Protein AF-G0P835-F1 (afdb_monomer)

Sequence (201 aa):
MIIYVKRYPNETEYSRIVAKMRQHHSYLSIIASIDSSGGSHPETLYDLASKTNGVCAFDYSMDLPYDLFYDENVVYPYLIYAANPQVSGKGSIQLSPLLIPKSEYYWFTMMQDTAPITGEQTLMLIWYNDNEQWQMGSNGTYHCGELFQSAGNHLADREYLSTDSYNVRLVFNYPDSEIRTVQIRVNQPDYAINYWIPYDN

pLDDT: mean 89.22, std 9.57, range [56.06, 98.44]

Secondary structure (DSSP, 8-state):
-EEEESS--S----HHHHHHHHHTT---EEEEESS-SS-S-HHHHHHHHHTTT--EEEE-TTS--HHHHHIIIIIS-EEEEEE--EE-SEEEEEEEEEE-SSSEEEEEEEE-SSSS--TT-EEEEEEE-SS-EEEEEEETTEEESSEE-TTSSEEEEEEEE-SSEEEEEEEEE-SS---EEPEEEEEESS---SSPPPPP-

InterPro domains:
  IPR055578 Domain of unknown function DUF7154 [PF23673] (83-187)

Radius of gyration: 16.02 Å; Cα contacts (8 Å, |Δi|>4): 484; chains: 1; bounding box: 44×34×41 Å

Structure (mmCIF, N/CA/C/O backbone):
data_AF-G0P835-F1
#
_entry.id   AF-G0P835-F1
#
loop_
_atom_site.group_PDB
_atom_site.id
_atom_site.type_symbol
_atom_site.label_atom_id
_atom_site.label_alt_id
_atom_site.label_comp_id
_atom_site.label_asym_id
_atom_site.label_entity_id
_atom_site.label_seq_id
_atom_site.pdbx_PDB_ins_code
_atom_site.Cartn_x
_atom_site.Cartn_y
_atom_site.Cartn_z
_atom_site.occupancy
_atom_site.B_iso_or_equiv
_atom_site.auth_seq_id
_atom_site.auth_comp_id
_atom_site.auth_asym_id
_atom_site.auth_atom_id
_atom_site.pdbx_PDB_model_num
ATOM 1 N N . MET A 1 1 ? -9.418 3.921 -7.621 1.00 84.81 1 MET A N 1
ATOM 2 C CA . MET A 1 1 ? -10.600 4.769 -7.309 1.00 84.81 1 MET A CA 1
ATOM 3 C C . MET A 1 1 ? -10.302 5.489 -6.016 1.00 84.81 1 MET A C 1
ATOM 5 O O . MET A 1 1 ? -9.868 4.814 -5.096 1.00 84.81 1 MET A O 1
ATOM 9 N N . ILE A 1 2 ? -10.550 6.799 -5.940 1.00 88.44 2 ILE A N 1
ATOM 10 C CA . ILE A 1 2 ? -10.267 7.593 -4.738 1.00 88.44 2 ILE A CA 1
ATOM 11 C C . ILE A 1 2 ? -11.575 7.947 -4.027 1.00 88.44 2 ILE A C 1
ATOM 13 O O . ILE A 1 2 ? -12.516 8.422 -4.666 1.00 88.44 2 ILE A O 1
ATOM 17 N N . ILE A 1 3 ? -11.630 7.737 -2.712 1.00 91.81 3 ILE A N 1
ATOM 18 C CA . ILE A 1 3 ? -12.713 8.216 -1.847 1.00 91.81 3 ILE A CA 1
ATOM 19 C C . ILE A 1 3 ? -12.127 9.098 -0.749 1.00 91.81 3 ILE A C 1
ATOM 21 O O . ILE A 1 3 ? -11.192 8.700 -0.060 1.00 91.81 3 ILE A O 1
ATOM 25 N N . TYR A 1 4 ? -12.732 10.268 -0.549 1.00 90.25 4 TYR A N 1
ATOM 26 C CA . TYR A 1 4 ? -12.466 11.109 0.610 1.00 90.25 4 TYR A CA 1
ATOM 27 C C . TYR A 1 4 ? -13.497 10.869 1.717 1.00 90.25 4 TYR A C 1
ATOM 29 O O . TYR A 1 4 ? -14.705 10.845 1.464 1.00 90.25 4 TYR A O 1
ATOM 37 N N . VAL A 1 5 ? -13.021 10.713 2.951 1.00 92.94 5 VAL A N 1
ATOM 38 C CA . VAL A 1 5 ? -13.829 10.337 4.107 1.00 92.94 5 VAL A CA 1
ATOM 39 C C . VAL A 1 5 ? -13.584 11.296 5.269 1.00 92.94 5 VAL A C 1
ATOM 41 O O . VAL A 1 5 ? -12.532 11.304 5.899 1.00 92.94 5 VAL A O 1
ATOM 44 N N . LYS A 1 6 ? -14.615 12.076 5.608 1.00 92.00 6 LYS A N 1
ATOM 45 C CA . LYS A 1 6 ? -14.639 12.947 6.797 1.00 92.00 6 LYS A CA 1
ATOM 46 C C . LYS A 1 6 ? -15.363 12.314 7.991 1.00 92.00 6 LYS A C 1
ATOM 48 O O . LYS A 1 6 ? -15.362 12.879 9.080 1.00 92.00 6 LYS A O 1
ATOM 53 N N . ARG A 1 7 ? -16.046 11.184 7.800 1.00 94.31 7 ARG A N 1
ATOM 54 C CA . ARG A 1 7 ? -16.779 10.457 8.846 1.00 94.31 7 ARG A CA 1
ATOM 55 C C . ARG A 1 7 ? -16.464 8.975 8.732 1.00 94.31 7 ARG A C 1
ATOM 57 O O . ARG A 1 7 ? -16.667 8.404 7.665 1.00 94.31 7 ARG A O 1
ATOM 64 N N . TYR A 1 8 ? -16.027 8.356 9.818 1.00 95.38 8 TYR A N 1
ATOM 65 C CA . TYR A 1 8 ? -15.732 6.930 9.830 1.00 95.38 8 TYR A CA 1
ATOM 66 C C . TYR A 1 8 ? -17.007 6.080 9.741 1.00 95.38 8 TYR A C 1
ATOM 68 O O . TYR A 1 8 ? -18.098 6.540 10.107 1.00 95.38 8 TYR A O 1
ATOM 76 N N . PRO A 1 9 ? -16.886 4.825 9.285 1.00 96.06 9 PRO A N 1
ATOM 77 C CA . PRO A 1 9 ? -17.943 3.838 9.418 1.00 96.06 9 PRO A CA 1
ATOM 78 C C . PRO A 1 9 ? -18.370 3.640 10.881 1.00 96.06 9 PRO A C 1
ATOM 80 O O . PRO A 1 9 ? -17.579 3.775 11.818 1.00 96.06 9 PRO A O 1
ATOM 83 N N . ASN A 1 10 ? -19.648 3.305 11.061 1.00 96.00 10 ASN A N 1
ATOM 84 C CA . ASN A 1 10 ? -20.183 2.727 12.301 1.00 96.00 10 ASN A CA 1
ATOM 85 C C . ASN A 1 10 ? -20.292 1.193 12.213 1.00 96.00 10 ASN A C 1
ATOM 87 O O . ASN A 1 10 ? -20.561 0.538 13.212 1.00 96.00 10 ASN A O 1
ATOM 91 N N . GLU A 1 11 ? -20.146 0.638 11.012 1.00 94.19 11 GLU A N 1
ATOM 92 C CA . GLU A 1 11 ? -20.250 -0.789 10.727 1.00 94.19 11 GLU A CA 1
ATOM 93 C C . GLU A 1 11 ? -18.854 -1.335 10.454 1.00 94.19 11 GLU A C 1
ATOM 95 O O . GLU A 1 11 ? -18.063 -0.674 9.783 1.00 94.19 11 GLU A O 1
ATOM 100 N N . THR A 1 12 ? -18.584 -2.546 10.934 1.00 95.31 12 THR A N 1
ATOM 101 C CA . THR A 1 12 ? -17.326 -3.268 10.700 1.00 95.31 12 THR A CA 1
ATOM 102 C C . THR A 1 12 ? -17.450 -4.350 9.626 1.00 95.31 12 THR A C 1
ATOM 104 O O . THR A 1 12 ? -16.456 -4.929 9.203 1.00 95.31 12 THR A O 1
ATOM 107 N N . GLU A 1 13 ? -18.663 -4.628 9.143 1.00 96.44 13 GLU A N 1
ATOM 108 C CA . GLU A 1 13 ? -18.909 -5.617 8.093 1.00 96.44 13 GLU A CA 1
ATOM 109 C C . GLU A 1 13 ? -18.703 -5.014 6.697 1.00 96.44 13 GLU A C 1
ATOM 111 O O . GLU A 1 13 ? -19.587 -4.376 6.126 1.00 96.44 13 GLU A O 1
ATOM 116 N N . TYR A 1 14 ? -17.535 -5.263 6.106 1.00 95.44 14 TYR A N 1
ATOM 117 C CA . TYR A 1 14 ? -17.157 -4.753 4.780 1.00 95.44 14 TYR A CA 1
ATOM 118 C C . TYR A 1 14 ? -17.004 -5.851 3.709 1.00 95.44 14 TYR A C 1
ATOM 120 O O . TYR A 1 14 ? -16.675 -5.570 2.552 1.00 95.44 14 TYR A O 1
ATOM 128 N N . SER A 1 15 ? -17.286 -7.112 4.054 1.00 96.12 15 SER A N 1
ATOM 129 C CA . SER A 1 15 ? -17.063 -8.294 3.203 1.00 96.12 15 SER A CA 1
ATOM 130 C C . SER A 1 15 ? -17.747 -8.206 1.831 1.00 96.12 15 SER A C 1
ATOM 132 O O . SER A 1 15 ? -17.143 -8.507 0.799 1.00 96.12 15 SER A O 1
ATOM 134 N N . ARG A 1 16 ? -18.994 -7.719 1.783 1.00 96.88 16 ARG A N 1
ATOM 135 C CA . ARG A 1 16 ? -19.744 -7.532 0.529 1.00 96.88 16 ARG A CA 1
ATOM 136 C C . ARG A 1 16 ? -19.130 -6.457 -0.368 1.00 96.88 16 ARG A C 1
ATOM 138 O O . ARG A 1 16 ? -19.208 -6.577 -1.592 1.00 96.88 16 ARG A O 1
ATOM 145 N N . ILE A 1 17 ? -18.549 -5.412 0.224 1.00 95.62 17 ILE A N 1
ATOM 146 C CA . ILE A 1 17 ? -17.869 -4.347 -0.520 1.00 95.62 17 ILE A CA 1
ATOM 147 C C . ILE A 1 17 ? -16.593 -4.923 -1.129 1.00 95.62 17 ILE A C 1
ATOM 149 O O . ILE A 1 17 ? -16.426 -4.837 -2.343 1.00 95.62 17 ILE A O 1
ATOM 153 N N . VAL A 1 18 ? -15.770 -5.611 -0.328 1.00 96.75 18 VAL A N 1
ATOM 154 C CA . VAL A 1 18 ? -14.568 -6.310 -0.811 1.00 96.75 18 VAL A CA 1
ATOM 155 C C . VAL A 1 18 ? -14.915 -7.247 -1.964 1.00 96.75 18 VAL A C 1
ATOM 157 O O . VAL A 1 18 ? -14.308 -7.147 -3.024 1.00 96.75 18 VAL A O 1
ATOM 160 N N . ALA A 1 19 ? -15.927 -8.106 -1.810 1.00 96.44 19 ALA A N 1
ATOM 161 C CA . ALA A 1 19 ? -16.323 -9.051 -2.852 1.00 96.44 19 ALA A CA 1
ATOM 162 C C . ALA A 1 19 ? -16.679 -8.355 -4.178 1.00 96.44 19 ALA A C 1
ATOM 164 O O . ALA A 1 19 ? -16.215 -8.779 -5.234 1.00 96.44 19 ALA A O 1
ATOM 165 N N . LYS A 1 20 ? -17.450 -7.259 -4.130 1.00 96.69 20 LYS A N 1
ATOM 166 C CA . LYS A 1 20 ? -17.803 -6.481 -5.328 1.00 96.69 20 LYS A CA 1
ATOM 167 C C . LYS A 1 20 ? -16.594 -5.792 -5.954 1.00 96.69 20 LYS A C 1
ATOM 169 O O . LYS A 1 20 ? -16.426 -5.857 -7.167 1.00 96.69 20 LYS A O 1
ATOM 174 N N . MET A 1 21 ? -15.753 -5.150 -5.147 1.00 95.50 21 MET A N 1
ATOM 175 C CA . MET A 1 21 ? -14.551 -4.471 -5.638 1.00 95.50 21 MET A CA 1
ATOM 176 C C . MET A 1 21 ? -13.590 -5.465 -6.291 1.00 95.50 21 MET A C 1
ATOM 178 O O . MET A 1 21 ? -13.092 -5.210 -7.386 1.00 95.50 21 MET A O 1
ATOM 182 N N . ARG A 1 22 ? -13.413 -6.642 -5.672 1.00 95.44 22 ARG A N 1
ATOM 183 C CA . ARG A 1 22 ? -12.601 -7.731 -6.221 1.00 95.44 22 ARG A CA 1
ATOM 184 C C . ARG A 1 22 ? -13.176 -8.287 -7.524 1.00 95.44 22 ARG A C 1
ATOM 186 O O . ARG A 1 22 ? -12.444 -8.443 -8.493 1.00 95.44 22 ARG A O 1
ATOM 193 N N . GLN A 1 23 ? -14.490 -8.515 -7.580 1.00 95.94 23 GLN A N 1
ATOM 194 C CA . GLN A 1 23 ? -15.186 -8.973 -8.790 1.00 95.94 23 GLN A CA 1
ATOM 195 C C . GLN A 1 23 ? -15.005 -8.015 -9.977 1.00 95.94 23 GLN A C 1
ATOM 197 O O . GLN A 1 23 ? -14.967 -8.455 -11.124 1.00 95.94 23 GLN A O 1
ATOM 202 N N . HIS A 1 24 ? -14.909 -6.713 -9.705 1.00 94.62 24 HIS A N 1
ATOM 203 C CA . HIS A 1 24 ? -14.749 -5.674 -10.718 1.00 94.62 24 HIS A CA 1
ATOM 204 C C . HIS A 1 24 ? -13.312 -5.177 -10.869 1.00 94.62 24 HIS A C 1
ATOM 206 O O . HIS A 1 24 ? -13.117 -4.134 -11.491 1.00 94.62 24 HIS A O 1
ATOM 212 N N . HIS A 1 25 ? -12.321 -5.889 -10.316 1.00 93.00 25 HIS A N 1
ATOM 213 C CA . HIS A 1 25 ? -10.911 -5.523 -10.454 1.00 93.00 25 HIS A CA 1
ATOM 214 C C . HIS A 1 25 ? -10.675 -4.037 -10.131 1.00 93.00 25 HIS A C 1
ATOM 216 O O . HIS A 1 25 ? -10.097 -3.276 -10.905 1.00 93.00 25 HIS A O 1
ATOM 222 N N . SER A 1 26 ? -11.221 -3.595 -8.998 1.00 91.94 26 SER A N 1
ATOM 223 C CA . SER A 1 26 ? -11.181 -2.199 -8.571 1.00 91.94 26 SER A CA 1
ATOM 224 C C . SER A 1 26 ? -10.370 -2.052 -7.290 1.00 91.94 26 SER A C 1
ATOM 226 O O . SER A 1 26 ? -10.731 -2.616 -6.257 1.00 91.94 26 SER A O 1
ATOM 228 N N . TYR A 1 27 ? -9.305 -1.253 -7.363 1.00 91.69 27 TYR A N 1
ATOM 229 C CA . TYR A 1 27 ? -8.511 -0.832 -6.210 1.00 91.69 27 TYR A CA 1
ATOM 230 C C . TYR A 1 27 ? -9.164 0.379 -5.534 1.00 91.69 27 TYR A C 1
ATOM 232 O O . TYR A 1 27 ? -9.544 1.350 -6.212 1.00 91.69 27 TYR A O 1
ATOM 240 N N . LEU A 1 28 ? -9.316 0.321 -4.210 1.00 93.00 28 LEU A N 1
ATOM 241 C CA . LEU A 1 28 ? -9.940 1.379 -3.421 1.00 93.00 28 LEU A CA 1
ATOM 242 C C . LEU A 1 28 ? -8.900 2.136 -2.595 1.00 93.00 28 LEU A C 1
ATOM 244 O O . LEU A 1 28 ? -8.478 1.666 -1.543 1.00 93.00 28 LEU A O 1
ATOM 248 N N . SER A 1 29 ? -8.542 3.324 -3.068 1.00 92.75 29 SER A N 1
ATOM 249 C CA . SER A 1 29 ? -7.691 4.268 -2.355 1.00 92.75 29 SER A CA 1
ATOM 250 C C . SER A 1 29 ? -8.576 5.219 -1.538 1.00 92.75 29 SER A C 1
ATOM 252 O O . SER A 1 29 ? -9.530 5.808 -2.053 1.00 92.75 29 SER A O 1
ATOM 254 N N . ILE A 1 30 ? -8.306 5.332 -0.242 1.00 93.88 30 ILE A N 1
ATOM 255 C CA . ILE A 1 30 ? -9.108 6.078 0.728 1.00 93.88 30 ILE A CA 1
ATOM 256 C C . ILE A 1 30 ? -8.233 7.141 1.373 1.00 93.88 30 ILE A C 1
ATOM 258 O O . ILE A 1 30 ? -7.145 6.855 1.860 1.00 93.88 30 ILE A O 1
ATOM 262 N N . ILE A 1 31 ? -8.749 8.361 1.412 1.00 91.25 31 ILE A N 1
ATOM 263 C CA . ILE A 1 31 ? -8.187 9.461 2.184 1.00 91.25 31 ILE A CA 1
ATOM 264 C C . ILE A 1 31 ? -9.163 9.746 3.316 1.00 91.25 31 ILE A C 1
ATOM 266 O O . ILE A 1 31 ? -10.309 10.119 3.062 1.00 91.25 31 ILE A O 1
ATOM 270 N N . ALA A 1 32 ? -8.729 9.576 4.555 1.00 91.94 32 ALA A N 1
ATOM 271 C CA . ALA A 1 32 ? -9.557 9.756 5.730 1.00 91.94 32 ALA A CA 1
ATOM 272 C C . ALA A 1 32 ? -8.982 10.834 6.654 1.00 91.94 32 ALA A C 1
ATOM 274 O O . ALA A 1 32 ? -7.788 10.883 6.930 1.00 91.94 32 ALA A O 1
ATOM 275 N N . SER A 1 33 ? -9.851 11.716 7.137 1.00 90.19 33 SER A N 1
ATOM 276 C CA . SER A 1 33 ? -9.461 12.771 8.072 1.00 90.19 33 SER A CA 1
ATOM 277 C C . SER A 1 33 ? -9.409 12.234 9.506 1.00 90.19 33 SER A C 1
ATOM 279 O O . SER A 1 33 ? -10.388 11.641 9.968 1.00 90.19 33 SER A O 1
ATOM 281 N N . ILE A 1 34 ? -8.310 12.487 10.230 1.00 88.75 34 ILE A N 1
ATOM 282 C CA . ILE A 1 34 ? -8.193 12.115 11.653 1.00 88.75 34 ILE A CA 1
ATOM 283 C C . ILE A 1 34 ? -9.055 12.989 12.565 1.00 88.75 34 ILE A C 1
ATOM 285 O O . ILE A 1 34 ? -9.557 12.523 13.586 1.00 88.75 34 ILE A O 1
ATOM 289 N N . ASP A 1 35 ? -9.325 14.231 12.161 1.00 89.25 35 ASP A N 1
ATOM 290 C CA . ASP A 1 35 ? -10.316 15.121 12.770 1.00 89.25 35 ASP A CA 1
ATOM 291 C C . ASP A 1 35 ? -11.747 14.776 12.306 1.00 89.25 35 ASP A C 1
ATOM 293 O O . ASP A 1 35 ? -12.483 15.605 11.764 1.00 89.25 35 ASP A O 1
ATOM 297 N N . SER A 1 36 ? -12.133 13.513 12.481 1.00 87.12 36 SER A N 1
ATOM 298 C CA . SER A 1 36 ? -13.389 12.957 11.981 1.00 87.12 36 SER A CA 1
ATOM 299 C C . SER A 1 36 ? -14.634 13.661 12.543 1.00 87.12 36 SER A C 1
ATOM 301 O O . SER A 1 36 ? -14.734 13.993 13.722 1.00 87.12 36 SER A O 1
ATOM 303 N N . SER A 1 37 ? -15.647 13.823 11.690 1.00 92.94 37 SER A N 1
ATOM 304 C CA . SER A 1 37 ? -16.986 14.328 12.042 1.00 92.94 37 SER A CA 1
ATOM 305 C C . SER A 1 37 ? -17.885 13.280 12.726 1.00 92.94 37 SER A C 1
ATOM 307 O O . SER A 1 37 ? -19.064 13.534 12.993 1.00 92.94 37 SER A O 1
ATOM 309 N N . GLY A 1 38 ? -17.355 12.082 12.989 1.00 93.75 38 GLY A N 1
ATOM 310 C CA . GLY A 1 38 ? -17.988 11.020 13.770 1.00 93.75 38 GLY A CA 1
ATOM 311 C C . GLY A 1 38 ? -17.743 9.627 13.192 1.00 93.75 38 GLY A C 1
ATOM 312 O O . GLY A 1 38 ? -16.967 9.454 12.258 1.00 93.75 38 GLY A O 1
ATOM 313 N N . GLY A 1 39 ? -18.441 8.630 13.729 1.00 94.81 39 GLY A N 1
ATOM 314 C CA . GLY A 1 39 ? -18.102 7.231 13.466 1.00 94.81 39 GLY A CA 1
ATOM 315 C C . GLY A 1 39 ? -17.003 6.730 14.395 1.00 94.81 39 GLY A C 1
ATOM 316 O O . GLY A 1 39 ? -16.321 7.530 15.033 1.00 94.81 39 GLY A O 1
ATOM 317 N N . SER A 1 40 ? -16.866 5.412 14.497 1.00 94.00 40 SER A N 1
ATOM 318 C CA . SER A 1 40 ? -15.999 4.775 15.496 1.00 94.00 40 SER A CA 1
ATOM 319 C C . SER A 1 40 ? -15.039 3.739 14.930 1.00 94.00 40 SER A C 1
ATOM 321 O O . SER A 1 40 ? -14.228 3.238 15.698 1.00 94.00 40 SER A O 1
ATOM 323 N N . HIS A 1 41 ? -15.115 3.438 13.627 1.00 94.69 41 HIS A N 1
ATOM 324 C CA . HIS A 1 41 ? -14.368 2.334 13.021 1.00 94.69 41 HIS A CA 1
ATOM 325 C C . HIS A 1 41 ? -13.436 2.778 11.878 1.00 94.69 41 HIS A C 1
ATOM 327 O O . HIS A 1 41 ? -13.679 2.428 10.719 1.00 94.69 41 HIS A O 1
ATOM 333 N N . PRO A 1 42 ? -12.389 3.586 12.142 1.00 93.19 42 PRO A N 1
ATOM 334 C CA . PRO A 1 42 ? -11.384 3.923 11.130 1.00 93.19 42 PRO A CA 1
ATOM 335 C C . PRO A 1 42 ? -10.657 2.685 10.580 1.00 93.19 42 PRO A C 1
ATOM 337 O O . PRO A 1 42 ? -10.366 2.634 9.387 1.00 93.19 42 PRO A O 1
ATOM 340 N N . GLU A 1 43 ? -10.446 1.656 11.402 1.00 93.62 43 GLU A N 1
ATOM 341 C CA . GLU A 1 43 ? -9.823 0.386 11.013 1.00 93.62 43 GLU A CA 1
ATOM 342 C C . GLU A 1 43 ? -10.576 -0.304 9.871 1.00 93.62 43 GLU A C 1
ATOM 344 O O . GLU A 1 43 ? -9.963 -0.899 8.991 1.00 93.62 43 GLU A O 1
ATOM 349 N N . THR A 1 44 ? -11.901 -0.132 9.805 1.00 95.44 44 THR A N 1
ATOM 350 C CA . THR A 1 44 ? -12.717 -0.684 8.716 1.00 95.44 44 THR A CA 1
ATOM 351 C C . THR A 1 44 ? -12.340 -0.092 7.358 1.00 95.44 44 THR A C 1
ATOM 353 O O . THR A 1 44 ? -12.369 -0.798 6.351 1.00 95.44 44 THR A O 1
ATOM 356 N N . LEU A 1 45 ? -11.973 1.192 7.304 1.00 95.50 45 LEU A N 1
ATOM 357 C CA . LEU A 1 45 ? -11.505 1.818 6.063 1.00 95.50 45 LEU A CA 1
ATOM 358 C C . LEU A 1 45 ? -10.152 1.238 5.648 1.00 95.50 45 LEU A C 1
ATOM 360 O O . LEU A 1 45 ? -9.959 0.888 4.483 1.00 95.50 45 LEU A O 1
ATOM 364 N N . TYR A 1 46 ? -9.246 1.101 6.615 1.00 95.12 46 TYR A N 1
ATOM 365 C CA . TYR A 1 46 ? -7.906 0.591 6.374 1.00 95.12 46 TYR A CA 1
ATOM 366 C C . TYR A 1 46 ? -7.930 -0.863 5.890 1.00 95.12 46 TYR A C 1
ATOM 368 O O . TYR A 1 46 ? -7.351 -1.183 4.851 1.00 95.12 46 TYR A O 1
ATOM 376 N N . ASP A 1 47 ? -8.687 -1.725 6.565 1.00 95.00 47 ASP A N 1
ATOM 377 C CA . ASP A 1 47 ? -8.877 -3.122 6.181 1.00 95.00 47 ASP A CA 1
ATOM 378 C C . ASP A 1 47 ? -9.514 -3.269 4.799 1.00 95.00 47 ASP A C 1
ATOM 380 O O . ASP A 1 47 ? -9.083 -4.090 3.983 1.00 95.00 47 ASP A O 1
ATOM 384 N N . LEU A 1 48 ? -10.543 -2.468 4.519 1.00 95.38 48 LEU A N 1
ATOM 385 C CA . LEU A 1 48 ? -11.227 -2.480 3.235 1.00 95.38 48 LEU A CA 1
ATOM 386 C C . LEU A 1 48 ? -10.264 -2.120 2.088 1.00 95.38 48 LEU A C 1
ATOM 388 O O . LEU A 1 48 ? -10.278 -2.783 1.044 1.00 95.38 48 LEU A O 1
ATOM 392 N N . ALA A 1 49 ? -9.408 -1.113 2.277 1.00 95.56 49 ALA A N 1
ATOM 393 C CA 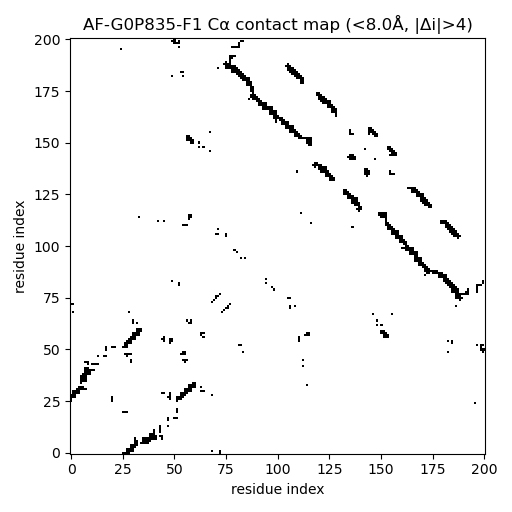. ALA A 1 49 ? -8.381 -0.748 1.303 1.00 95.56 49 ALA A CA 1
ATOM 394 C C . ALA A 1 49 ? -7.344 -1.873 1.127 1.00 95.56 49 ALA A C 1
ATOM 396 O O . ALA A 1 49 ? -7.109 -2.316 -0.002 1.00 95.56 49 ALA A O 1
ATOM 397 N N . SER A 1 50 ? -6.820 -2.428 2.229 1.00 95.56 50 SER A N 1
ATOM 398 C CA . SER A 1 50 ? -5.881 -3.562 2.217 1.00 95.56 50 SER A CA 1
ATOM 399 C C . SER A 1 50 ? -6.444 -4.752 1.437 1.00 95.56 50 SER A C 1
ATOM 401 O O . SER A 1 50 ? -5.812 -5.271 0.517 1.00 95.56 50 SER A O 1
ATOM 403 N N . LYS A 1 51 ? -7.691 -5.145 1.729 1.00 96.00 51 LYS A N 1
ATOM 404 C CA . LYS A 1 51 ? -8.369 -6.279 1.084 1.00 96.00 51 LYS A CA 1
ATOM 405 C C . LYS A 1 51 ? -8.701 -6.028 -0.385 1.00 96.00 51 LYS A C 1
ATOM 407 O O . LYS A 1 51 ? -9.077 -6.975 -1.073 1.00 96.00 51 LYS A O 1
ATOM 412 N N . THR A 1 52 ? -8.581 -4.807 -0.887 1.00 95.56 52 THR A N 1
ATOM 413 C CA . THR A 1 52 ? -8.839 -4.480 -2.293 1.00 95.56 52 THR A CA 1
ATOM 414 C C . THR A 1 52 ? -7.584 -4.042 -3.034 1.00 95.56 52 THR A C 1
ATOM 416 O O . THR A 1 52 ? -7.721 -3.543 -4.140 1.00 95.56 52 THR A O 1
ATOM 419 N N . ASN A 1 53 ? -6.383 -4.256 -2.477 1.00 95.31 53 ASN A N 1
ATOM 420 C CA . ASN A 1 53 ? -5.098 -3.786 -3.019 1.00 95.31 53 ASN A CA 1
ATOM 421 C C . ASN A 1 53 ? -5.028 -2.263 -3.236 1.00 95.31 53 ASN A C 1
ATOM 423 O O . ASN A 1 53 ? -4.144 -1.780 -3.935 1.00 95.31 53 ASN A O 1
ATOM 427 N N . GLY A 1 54 ? -5.925 -1.497 -2.618 1.00 94.31 54 GLY A N 1
ATOM 428 C CA . GLY A 1 54 ? -5.804 -0.046 -2.540 1.00 94.31 54 GLY A CA 1
ATOM 429 C C . GLY A 1 54 ? -5.013 0.375 -1.307 1.00 94.31 54 GLY A C 1
ATOM 430 O O . GLY A 1 54 ? -4.338 -0.450 -0.688 1.00 94.31 54 GLY A O 1
ATOM 431 N N . VAL A 1 55 ? -5.107 1.645 -0.941 1.00 93.25 55 VAL A N 1
ATOM 432 C CA . VAL A 1 55 ? -4.392 2.223 0.203 1.00 93.25 55 VAL A CA 1
ATOM 433 C C . VAL A 1 55 ? -5.316 3.097 1.044 1.00 93.25 55 VAL A C 1
ATOM 435 O O . VAL A 1 55 ? -6.313 3.598 0.534 1.00 93.25 55 VAL A O 1
ATOM 438 N N . CYS A 1 56 ? -5.032 3.278 2.330 1.00 93.62 56 CYS A N 1
ATOM 439 C CA . CYS A 1 56 ? -5.828 4.121 3.217 1.00 93.62 56 CYS A CA 1
ATOM 440 C C . CYS A 1 56 ? -4.938 5.071 4.011 1.00 93.62 56 CYS A C 1
ATOM 442 O O . CYS A 1 56 ? -4.304 4.676 4.993 1.00 93.62 56 CYS A O 1
ATOM 444 N N . ALA A 1 57 ? -4.932 6.336 3.599 1.00 91.31 57 ALA A N 1
ATOM 445 C CA . ALA A 1 57 ? -4.202 7.371 4.303 1.00 91.31 57 ALA A CA 1
ATOM 446 C C . ALA A 1 57 ? -5.093 8.063 5.328 1.00 91.31 57 ALA A C 1
ATOM 448 O O . ALA A 1 57 ? -6.250 8.384 5.055 1.00 91.31 57 ALA A O 1
ATOM 449 N N . PHE A 1 58 ? -4.510 8.344 6.480 1.00 89.44 58 PHE A N 1
ATOM 450 C CA . PHE A 1 58 ? -5.061 9.161 7.540 1.00 89.44 58 PHE A CA 1
ATOM 451 C C . PHE A 1 58 ? -4.188 10.403 7.695 1.00 89.44 58 PHE A C 1
ATOM 453 O O . PHE A 1 58 ? -2.970 10.267 7.802 1.00 89.44 58 PHE A O 1
ATOM 460 N N . ASP A 1 59 ? -4.798 11.587 7.708 1.00 88.06 59 ASP A N 1
ATOM 461 C CA . ASP A 1 59 ? -4.135 12.848 8.081 1.00 88.06 59 ASP A CA 1
ATOM 462 C C . ASP A 1 59 ? -5.163 13.889 8.564 1.00 88.06 59 ASP A C 1
ATOM 464 O O . ASP A 1 59 ? -6.374 13.655 8.499 1.00 88.06 59 ASP A O 1
ATOM 468 N N . TYR A 1 60 ? -4.727 15.038 9.077 1.00 86.06 60 TYR A N 1
ATOM 469 C CA . TYR A 1 60 ? -5.616 16.158 9.374 1.00 86.06 60 TYR A CA 1
ATOM 470 C C . TYR A 1 60 ? -6.253 16.693 8.092 1.00 86.06 60 TYR A C 1
ATOM 472 O O . TYR A 1 60 ? -5.648 16.712 7.029 1.00 86.06 60 TYR A O 1
ATOM 480 N N . SER A 1 61 ? -7.480 17.208 8.186 1.00 83.56 61 SER A N 1
ATOM 481 C CA . SER A 1 61 ? -8.214 17.714 7.010 1.00 83.56 61 SER A CA 1
ATOM 482 C C . SER A 1 61 ? -7.508 18.824 6.240 1.00 83.56 61 SER A C 1
ATOM 484 O O . SER A 1 61 ? -7.753 18.991 5.047 1.00 83.56 61 SER A O 1
ATOM 486 N N . MET A 1 62 ? -6.695 19.618 6.932 1.00 81.12 62 MET A N 1
ATOM 487 C CA . MET A 1 62 ? -5.906 20.692 6.327 1.00 81.12 62 MET A CA 1
ATOM 488 C C . MET A 1 62 ? -4.630 20.182 5.645 1.00 81.12 62 MET A C 1
ATOM 490 O O . MET A 1 62 ? -4.124 20.865 4.763 1.00 81.12 62 MET A O 1
ATOM 494 N N . ASP A 1 63 ? -4.189 18.976 6.005 1.00 79.19 63 ASP A N 1
ATOM 495 C CA . ASP A 1 63 ? -2.923 18.352 5.607 1.00 79.19 63 ASP A CA 1
ATOM 496 C C . ASP A 1 63 ? -3.163 17.093 4.752 1.00 79.19 63 ASP A C 1
ATOM 498 O O . ASP A 1 63 ? -2.290 16.253 4.551 1.00 79.19 63 ASP A O 1
ATOM 502 N N . LEU A 1 64 ? -4.382 16.921 4.231 1.00 76.62 64 LEU A N 1
ATOM 503 C CA . LEU A 1 64 ? -4.721 15.730 3.464 1.00 76.62 64 LEU A CA 1
ATOM 504 C C . LEU A 1 64 ? -3.767 15.561 2.278 1.00 76.62 64 LEU A C 1
ATOM 506 O O . LEU A 1 64 ? -3.518 16.527 1.550 1.00 76.62 64 LEU A O 1
ATOM 510 N N . PRO A 1 65 ? -3.273 14.338 2.037 1.00 71.38 65 PRO A N 1
ATOM 511 C CA . PRO A 1 65 ? -2.200 14.090 1.085 1.00 71.38 65 PRO A CA 1
ATOM 512 C C . PRO A 1 65 ? -2.710 14.034 -0.356 1.00 71.38 65 PRO A C 1
ATOM 514 O O . PRO A 1 65 ? -2.620 13.010 -1.028 1.00 71.38 65 PRO A O 1
ATOM 517 N N . TYR A 1 66 ? -3.272 15.139 -0.844 1.00 74.25 66 TYR A N 1
ATOM 518 C CA . TYR A 1 66 ? -3.813 15.226 -2.198 1.00 74.25 66 TYR A CA 1
ATOM 519 C C . TYR A 1 66 ? -2.766 14.878 -3.256 1.00 74.25 66 TYR A C 1
ATOM 521 O O . TYR A 1 66 ? -3.088 14.136 -4.181 1.00 74.25 66 TYR A O 1
ATOM 529 N N . ASP A 1 67 ? -1.528 15.338 -3.078 1.00 69.69 67 ASP A N 1
ATOM 530 C CA . ASP A 1 67 ? -0.438 15.089 -4.024 1.00 69.69 67 ASP A CA 1
ATOM 531 C C . ASP A 1 67 ? -0.078 13.598 -4.090 1.00 69.69 67 ASP A C 1
ATOM 533 O O . ASP A 1 67 ? -0.014 13.041 -5.180 1.00 69.69 67 ASP A O 1
ATOM 537 N N . LEU A 1 68 ? 0.004 12.902 -2.947 1.00 76.31 68 LEU A N 1
ATOM 538 C CA . LEU A 1 68 ? 0.288 11.460 -2.914 1.00 76.31 68 LEU A CA 1
ATOM 539 C C . LEU A 1 68 ? -0.747 10.654 -3.705 1.00 76.31 68 LEU A C 1
ATOM 541 O O . LEU A 1 68 ? -0.398 9.760 -4.474 1.00 76.31 68 LEU A O 1
ATOM 545 N N . PHE A 1 69 ? -2.033 10.957 -3.514 1.00 77.62 69 PHE A N 1
ATOM 546 C CA . PHE A 1 69 ? -3.104 10.232 -4.198 1.00 77.62 69 PHE A CA 1
ATOM 547 C C . PHE A 1 69 ? -3.246 10.659 -5.655 1.00 77.62 69 PHE A C 1
ATOM 549 O O . PHE A 1 69 ? -3.637 9.833 -6.482 1.00 77.62 69 PHE A O 1
ATOM 556 N N . TYR A 1 70 ? -2.938 11.917 -5.977 1.00 78.25 70 TYR A N 1
ATOM 557 C CA . TYR A 1 70 ? -2.844 12.386 -7.353 1.00 78.25 70 TYR A CA 1
ATOM 558 C C . TYR A 1 70 ? -1.738 11.631 -8.095 1.00 78.25 70 TYR A C 1
ATOM 560 O O . TYR A 1 70 ? -1.993 11.084 -9.169 1.00 78.25 70 TYR A O 1
ATOM 568 N N . ASP A 1 71 ? -0.559 11.496 -7.495 1.00 79.44 71 ASP A N 1
ATOM 569 C CA . ASP A 1 71 ? 0.535 10.739 -8.089 1.00 79.44 71 ASP A CA 1
ATOM 570 C C . ASP A 1 71 ? 0.172 9.254 -8.230 1.00 79.44 71 ASP A C 1
ATOM 572 O O . ASP A 1 71 ? 0.235 8.725 -9.335 1.00 79.44 71 ASP A O 1
ATOM 576 N N . GLU A 1 72 ? -0.339 8.596 -7.186 1.00 78.25 72 GLU A N 1
ATOM 577 C CA . GLU A 1 72 ? -0.690 7.165 -7.236 1.00 78.25 72 GLU A CA 1
ATOM 578 C C . GLU A 1 72 ? -1.853 6.836 -8.200 1.00 78.25 72 GLU A C 1
ATOM 580 O O . GLU A 1 72 ? -1.901 5.750 -8.770 1.00 78.25 72 GLU A O 1
ATOM 585 N N . ASN A 1 73 ? -2.836 7.726 -8.380 1.00 78.12 73 ASN A N 1
ATOM 586 C CA . ASN A 1 73 ? -4.063 7.389 -9.123 1.00 78.12 73 ASN A CA 1
ATOM 587 C C . ASN A 1 73 ? -4.198 8.104 -10.471 1.00 78.12 73 ASN A C 1
ATOM 589 O O . ASN A 1 73 ? -5.041 7.699 -11.275 1.00 78.12 73 ASN A O 1
ATOM 593 N N . VAL A 1 74 ? -3.431 9.169 -10.713 1.00 83.38 74 VAL A N 1
ATOM 594 C CA . VAL A 1 74 ? -3.512 9.975 -11.942 1.00 83.38 74 VAL A CA 1
ATOM 595 C C . VAL A 1 74 ? -2.204 9.914 -12.717 1.00 83.38 74 VAL A C 1
ATOM 597 O O . VAL A 1 74 ? -2.241 9.650 -13.917 1.00 83.38 74 VAL A O 1
ATOM 600 N N . VAL A 1 75 ? -1.065 10.132 -12.055 1.00 88.25 75 VAL A N 1
ATOM 601 C CA . VAL A 1 75 ? 0.249 10.136 -12.723 1.00 88.25 75 VAL A CA 1
ATOM 602 C C . VAL A 1 75 ? 0.773 8.714 -12.926 1.00 88.25 75 VAL A C 1
ATOM 604 O O . VAL A 1 75 ? 1.241 8.387 -14.011 1.00 88.25 75 VAL A O 1
ATOM 607 N N . TYR A 1 76 ? 0.618 7.851 -11.921 1.00 92.81 76 TYR A N 1
ATOM 608 C CA . TYR A 1 76 ? 1.04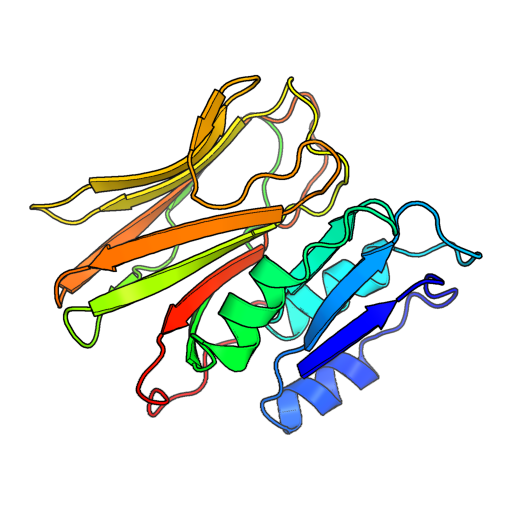9 6.454 -11.904 1.00 92.81 76 TYR A CA 1
ATOM 609 C C . TY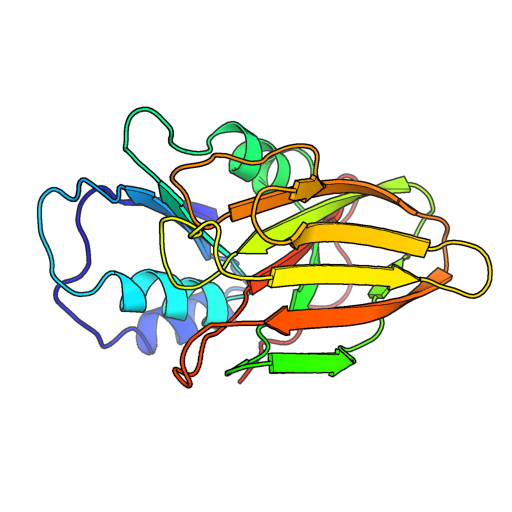R A 1 76 ? -0.146 5.509 -11.698 1.00 92.81 76 TYR A C 1
ATOM 611 O O . TYR A 1 76 ? -0.216 4.806 -10.694 1.00 92.81 76 TYR A O 1
ATOM 619 N N . PRO A 1 77 ? -1.130 5.454 -12.610 1.00 91.31 77 PRO A N 1
ATOM 620 C CA . PRO A 1 77 ? -2.398 4.774 -12.342 1.00 91.31 77 PRO A CA 1
ATOM 621 C C . PRO A 1 77 ? -2.308 3.238 -12.361 1.00 91.31 77 PRO A C 1
ATOM 623 O O . PRO A 1 77 ? -3.277 2.559 -12.006 1.00 91.31 77 PRO A O 1
ATOM 626 N N . TYR A 1 78 ? -1.191 2.662 -12.813 1.00 93.44 78 TYR A N 1
ATOM 627 C CA . TYR A 1 78 ? -1.081 1.226 -13.054 1.00 93.44 78 TYR A CA 1
ATOM 628 C C . TYR A 1 78 ? -0.312 0.522 -11.937 1.00 93.44 78 TYR A C 1
ATOM 630 O O . TYR A 1 78 ? 0.915 0.567 -11.888 1.00 93.44 78 TYR A O 1
ATOM 638 N N . LEU A 1 79 ? -1.041 -0.174 -11.065 1.00 94.56 79 LEU A N 1
ATOM 639 C CA . LEU A 1 79 ? -0.471 -0.988 -9.993 1.00 94.56 79 LEU A CA 1
ATOM 640 C C . LEU A 1 79 ? 0.290 -2.199 -10.555 1.00 94.56 79 LEU A C 1
ATOM 642 O O . LEU A 1 79 ? -0.286 -3.002 -11.294 1.00 94.56 79 LEU A O 1
ATOM 646 N N . ILE A 1 80 ? 1.552 -2.360 -10.155 1.00 95.62 80 ILE A N 1
ATOM 647 C CA . ILE A 1 80 ? 2.409 -3.490 -10.560 1.00 95.62 80 ILE A CA 1
ATOM 648 C C . ILE A 1 80 ? 2.823 -4.388 -9.391 1.00 95.62 80 ILE A C 1
ATOM 650 O O . ILE A 1 80 ? 3.250 -5.524 -9.601 1.00 95.62 80 ILE A O 1
ATOM 654 N N . TYR A 1 81 ? 2.674 -3.903 -8.159 1.00 96.44 81 TYR A N 1
ATOM 655 C CA . TYR A 1 81 ? 3.039 -4.635 -6.955 1.00 96.44 81 TYR A CA 1
ATOM 656 C C . TYR A 1 81 ? 2.155 -4.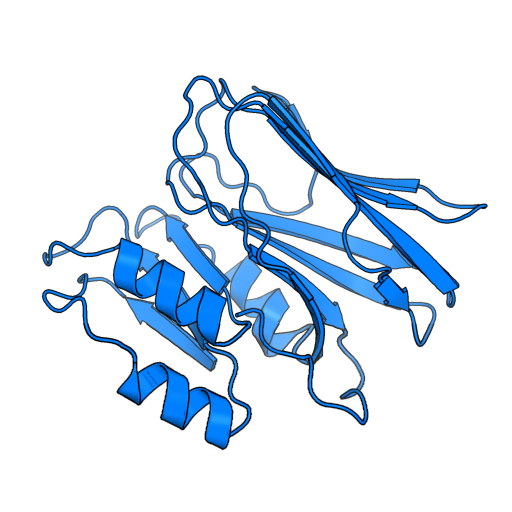218 -5.787 1.00 96.44 81 TYR A C 1
ATOM 658 O O . TYR A 1 81 ? 1.954 -3.027 -5.550 1.00 96.44 81 TYR A O 1
ATOM 666 N N . ALA A 1 82 ? 1.668 -5.197 -5.031 1.00 96.88 82 ALA A N 1
ATOM 667 C CA . ALA A 1 82 ? 0.961 -4.972 -3.781 1.00 96.88 82 ALA A CA 1
ATOM 668 C C . ALA A 1 82 ? 1.420 -5.985 -2.737 1.00 96.88 82 ALA A C 1
ATOM 670 O O . ALA A 1 82 ? 1.582 -7.165 -3.046 1.00 96.88 82 ALA A O 1
ATOM 671 N N . ALA A 1 83 ? 1.606 -5.513 -1.509 1.00 97.00 83 ALA A N 1
ATOM 672 C CA . ALA A 1 83 ? 1.812 -6.362 -0.348 1.00 97.00 83 ALA A CA 1
ATOM 673 C C . ALA A 1 83 ? 1.147 -5.739 0.886 1.00 97.00 83 ALA A C 1
ATOM 675 O O . ALA A 1 83 ? 1.169 -4.519 1.061 1.00 97.00 83 ALA A O 1
ATOM 676 N N . ASN A 1 84 ? 0.564 -6.579 1.736 1.00 96.75 84 ASN A N 1
ATOM 677 C CA . ASN A 1 84 ? -0.060 -6.208 3.004 1.00 96.75 84 ASN A CA 1
ATOM 678 C C . ASN A 1 84 ? 0.498 -7.052 4.169 1.00 96.75 84 ASN A C 1
ATOM 680 O O . ASN A 1 84 ? -0.267 -7.774 4.815 1.00 96.75 84 ASN A O 1
ATOM 684 N N . PRO A 1 85 ? 1.824 -7.060 4.423 1.00 95.88 85 PRO A N 1
ATOM 685 C CA . PRO A 1 85 ? 2.397 -7.882 5.482 1.00 95.88 85 PRO A CA 1
ATOM 686 C C . PRO A 1 85 ? 1.858 -7.497 6.862 1.00 95.88 85 PRO A C 1
ATOM 688 O O . PRO A 1 85 ? 1.717 -6.316 7.190 1.00 95.88 85 PRO A O 1
ATOM 691 N N . GLN A 1 86 ? 1.631 -8.519 7.687 1.00 94.69 86 GLN A N 1
ATOM 692 C CA . GLN A 1 86 ? 1.356 -8.364 9.109 1.00 94.69 86 GLN A CA 1
ATOM 693 C C . GLN A 1 86 ? 2.669 -8.356 9.898 1.00 94.69 86 GLN A C 1
ATOM 695 O O . GLN A 1 86 ? 3.486 -9.269 9.764 1.00 94.69 86 GLN A O 1
ATOM 700 N N . VAL A 1 87 ? 2.878 -7.328 10.716 1.00 93.50 87 VAL A N 1
ATOM 701 C CA . VAL A 1 87 ? 4.113 -7.093 11.480 1.00 93.50 87 VAL A CA 1
ATOM 702 C C . VAL A 1 87 ? 3.802 -6.822 12.951 1.00 93.50 87 VAL A C 1
ATOM 704 O O . VAL A 1 87 ? 2.732 -6.323 13.278 1.00 93.50 87 VAL A O 1
ATOM 707 N N . SER A 1 88 ? 4.723 -7.159 13.855 1.00 93.38 88 SER A N 1
ATOM 708 C CA . SER A 1 88 ? 4.594 -6.897 15.297 1.00 93.38 88 SER A CA 1
ATOM 709 C C . SER A 1 88 ? 5.977 -6.842 15.951 1.00 93.38 88 SER A C 1
ATOM 711 O O . SER A 1 88 ? 6.872 -7.609 15.581 1.00 93.38 88 SER A O 1
ATOM 713 N N . GLY A 1 89 ? 6.167 -5.936 16.912 1.00 92.88 89 GLY A N 1
ATOM 714 C CA . GLY A 1 89 ? 7.438 -5.746 17.606 1.00 92.88 89 GLY A CA 1
ATOM 715 C C . GLY A 1 89 ? 8.572 -5.347 16.662 1.00 92.88 89 GLY A C 1
ATOM 716 O O . GLY A 1 89 ? 8.437 -4.427 15.855 1.00 92.88 89 GLY A O 1
ATOM 717 N N . LYS A 1 90 ? 9.709 -6.040 16.762 1.00 94.44 90 LYS A N 1
ATOM 718 C CA . LYS A 1 90 ? 10.922 -5.753 15.989 1.00 94.44 90 LYS A CA 1
ATOM 719 C C . LYS A 1 90 ? 11.297 -6.920 15.091 1.00 94.44 90 LYS A C 1
ATOM 721 O O . LYS A 1 90 ? 11.442 -8.045 15.567 1.00 94.44 90 LYS A O 1
ATOM 726 N N . GLY A 1 91 ? 11.569 -6.639 13.824 1.00 95.31 91 GLY A N 1
ATOM 727 C CA . GLY A 1 91 ? 12.008 -7.667 12.897 1.00 95.31 91 GLY A CA 1
ATOM 728 C C . GLY A 1 91 ? 12.214 -7.179 11.474 1.00 95.31 91 GLY A C 1
ATOM 729 O O . GLY A 1 91 ? 12.271 -5.983 11.181 1.00 95.31 91 GLY A O 1
ATOM 730 N N . SER A 1 92 ? 12.351 -8.152 10.584 1.00 97.19 92 SER A N 1
ATOM 731 C CA . SER A 1 92 ? 12.341 -7.940 9.147 1.00 97.19 92 SER A CA 1
ATOM 732 C C . SER A 1 92 ? 11.611 -9.085 8.456 1.00 97.19 92 SER A C 1
ATOM 734 O O . SER A 1 92 ? 11.631 -10.223 8.926 1.00 97.19 92 SER A O 1
ATOM 736 N N . ILE A 1 93 ? 10.950 -8.777 7.344 1.00 97.38 93 ILE A N 1
ATOM 737 C CA . ILE A 1 93 ? 10.248 -9.748 6.506 1.00 97.38 93 ILE A CA 1
ATOM 738 C C . ILE A 1 93 ? 10.734 -9.582 5.070 1.00 97.38 93 ILE A C 1
ATOM 740 O O . ILE A 1 93 ? 10.801 -8.468 4.547 1.00 97.38 93 ILE A O 1
ATOM 744 N N . GLN A 1 94 ? 11.064 -10.706 4.438 1.00 97.94 94 GLN A N 1
ATOM 745 C CA . GLN A 1 94 ? 11.279 -10.774 3.000 1.00 97.94 94 GLN A CA 1
ATOM 746 C C . GLN A 1 94 ? 9.916 -10.894 2.315 1.00 97.94 94 GLN A C 1
ATOM 748 O O . GLN A 1 94 ? 9.168 -11.831 2.591 1.00 97.94 94 GLN A O 1
ATOM 753 N N . LEU A 1 95 ? 9.594 -9.940 1.447 1.00 97.62 95 LEU A N 1
ATOM 754 C CA . LEU A 1 95 ? 8.382 -9.954 0.637 1.00 97.62 95 LEU A CA 1
ATOM 755 C C . LEU A 1 95 ? 8.666 -10.598 -0.724 1.00 97.62 95 LEU A C 1
ATOM 757 O O . LEU A 1 95 ? 9.820 -10.872 -1.078 1.00 97.62 95 LEU A O 1
ATOM 761 N N . SER A 1 96 ? 7.599 -10.840 -1.485 1.00 96.75 96 SER A N 1
ATOM 762 C CA . SER A 1 96 ? 7.704 -11.285 -2.873 1.00 96.75 96 SER A CA 1
ATOM 763 C C . SER A 1 96 ? 8.587 -10.325 -3.684 1.00 96.75 96 SER A C 1
ATOM 765 O O . SER A 1 96 ? 8.546 -9.118 -3.449 1.00 96.75 96 SER A O 1
ATOM 767 N N . PRO A 1 97 ? 9.385 -10.823 -4.641 1.00 97.06 97 PRO A N 1
ATOM 768 C CA . PRO A 1 97 ? 10.179 -9.952 -5.495 1.00 97.06 97 PRO A CA 1
ATOM 769 C C . PRO A 1 97 ? 9.306 -8.981 -6.300 1.00 97.06 97 PRO A C 1
ATOM 771 O O . PRO A 1 97 ? 8.234 -9.347 -6.789 1.00 97.06 97 PRO A O 1
ATOM 774 N N . LEU A 1 98 ? 9.794 -7.754 -6.458 1.00 96.75 98 LEU A N 1
ATOM 775 C CA . LEU A 1 98 ? 9.233 -6.745 -7.347 1.00 96.75 98 LEU A CA 1
ATOM 776 C C . LEU A 1 98 ? 9.822 -6.946 -8.743 1.00 96.75 98 LEU A C 1
ATOM 778 O O . LEU A 1 98 ? 11.032 -6.840 -8.931 1.00 96.75 98 LEU A O 1
ATOM 782 N N . LEU A 1 99 ? 8.966 -7.231 -9.720 1.00 95.81 99 LEU A N 1
ATOM 783 C CA . LEU A 1 99 ? 9.369 -7.386 -11.114 1.00 95.81 99 LEU A CA 1
ATOM 784 C C . LEU A 1 99 ? 9.186 -6.060 -11.846 1.00 95.81 99 LEU A C 1
ATOM 786 O O . LEU A 1 99 ? 8.064 -5.561 -11.935 1.00 95.81 99 LEU A O 1
ATOM 790 N N . ILE A 1 100 ? 10.274 -5.517 -12.388 1.00 95.56 100 ILE A N 1
ATOM 791 C CA . ILE A 1 100 ? 10.265 -4.263 -13.136 1.00 95.56 100 ILE A CA 1
ATOM 792 C C . ILE A 1 100 ? 10.229 -4.568 -14.638 1.00 95.56 100 ILE A C 1
ATOM 794 O O . ILE A 1 100 ? 11.212 -5.071 -15.184 1.00 95.56 100 ILE A O 1
ATOM 798 N N . PRO A 1 101 ? 9.107 -4.295 -15.330 1.00 92.19 101 PRO A N 1
ATOM 799 C CA . PRO A 1 101 ? 8.930 -4.677 -16.731 1.00 92.19 101 PRO A CA 1
ATOM 800 C C . PRO A 1 101 ? 9.672 -3.772 -17.725 1.00 92.19 101 PRO A C 1
ATOM 802 O O . PRO A 1 101 ? 9.950 -4.195 -18.848 1.00 92.19 101 PRO A O 1
ATOM 805 N N . LYS A 1 102 ? 9.970 -2.529 -17.337 1.00 94.19 102 LYS A N 1
ATOM 806 C CA . LYS A 1 102 ? 10.635 -1.524 -18.176 1.00 94.19 102 LYS A CA 1
ATOM 807 C C . LYS A 1 102 ? 11.435 -0.571 -17.300 1.00 94.19 102 LYS A C 1
ATOM 809 O O . LYS A 1 102 ? 10.990 -0.225 -16.212 1.00 94.19 102 LYS A O 1
ATOM 814 N N . SER A 1 103 ? 12.586 -0.118 -17.783 1.00 95.06 103 SER A N 1
ATOM 815 C CA . SER A 1 103 ? 13.384 0.851 -17.040 1.00 95.06 103 SER A CA 1
ATOM 816 C C . SER A 1 103 ? 12.708 2.222 -17.060 1.00 95.06 103 SER A C 1
ATOM 818 O O . SER A 1 103 ? 12.574 2.810 -18.136 1.00 95.06 103 SER A O 1
ATOM 820 N N . GLU A 1 104 ? 12.248 2.698 -15.904 1.00 94.88 104 GLU A N 1
ATOM 821 C CA . GLU A 1 104 ? 11.479 3.940 -15.767 1.00 94.88 104 GLU A CA 1
ATOM 822 C C . GLU A 1 104 ? 11.348 4.383 -14.300 1.00 94.88 104 GLU A C 1
ATOM 824 O O . GLU A 1 104 ? 11.842 3.711 -13.395 1.00 94.88 104 GLU A O 1
ATOM 829 N N . TYR A 1 105 ? 10.668 5.509 -14.071 1.00 94.19 105 TYR A N 1
ATOM 830 C CA . TYR A 1 105 ? 10.230 5.938 -12.749 1.00 94.19 105 TYR A CA 1
ATOM 831 C C . TYR A 1 105 ? 8.988 5.174 -12.294 1.00 94.19 105 TYR A C 1
ATOM 833 O O . TYR A 1 105 ? 8.024 5.014 -13.045 1.00 94.19 105 TYR A O 1
ATOM 841 N N . TYR A 1 106 ? 9.006 4.773 -11.030 1.00 94.50 106 TYR A N 1
ATOM 842 C CA . TYR A 1 106 ? 7.912 4.103 -10.346 1.00 94.50 106 TYR A CA 1
ATOM 843 C C . TYR A 1 106 ? 7.532 4.876 -9.092 1.00 94.50 106 TYR A C 1
ATOM 845 O O . TYR A 1 106 ? 8.388 5.459 -8.423 1.00 94.50 106 TYR A O 1
ATOM 853 N N . TRP A 1 107 ? 6.242 4.856 -8.773 1.00 94.38 107 TRP A N 1
ATOM 854 C CA . TRP A 1 107 ? 5.707 5.470 -7.568 1.00 94.38 107 TRP A CA 1
ATOM 855 C C . TRP A 1 107 ? 5.529 4.423 -6.483 1.00 94.38 107 TRP A C 1
ATOM 857 O O . TRP A 1 107 ? 4.746 3.484 -6.636 1.00 94.38 107 TRP A O 1
ATOM 867 N N . PHE A 1 108 ? 6.267 4.586 -5.396 1.00 94.50 108 PHE A N 1
ATOM 868 C CA . PHE A 1 108 ? 6.185 3.750 -4.215 1.00 94.50 108 PHE A CA 1
ATOM 869 C C . PHE A 1 108 ? 5.270 4.403 -3.190 1.00 94.50 108 PHE A C 1
ATOM 871 O O . PHE A 1 108 ? 5.328 5.605 -2.950 1.00 94.50 108 PHE A O 1
ATOM 878 N N . THR A 1 109 ? 4.422 3.605 -2.552 1.00 92.88 109 THR A N 1
ATOM 879 C CA . THR A 1 109 ? 3.570 4.057 -1.451 1.0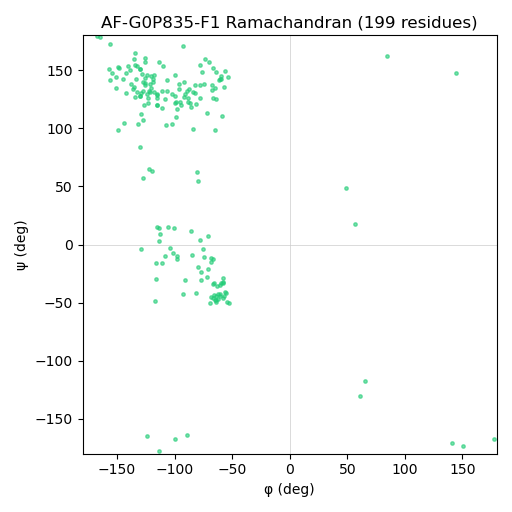0 92.88 109 THR A CA 1
ATOM 880 C C . THR A 1 109 ? 3.596 3.030 -0.332 1.00 92.88 109 THR A C 1
ATOM 882 O O . THR A 1 109 ? 3.479 1.828 -0.575 1.00 92.88 109 THR A O 1
ATOM 885 N N . MET A 1 110 ? 3.758 3.497 0.903 1.00 92.38 110 MET A N 1
ATOM 886 C CA . MET A 1 110 ? 3.698 2.688 2.112 1.00 92.38 110 MET A CA 1
ATOM 887 C C . MET A 1 110 ? 2.822 3.368 3.158 1.00 92.38 110 MET A C 1
ATOM 889 O O . MET A 1 110 ? 2.989 4.551 3.440 1.00 92.38 110 MET A O 1
ATOM 893 N N . MET A 1 111 ? 1.894 2.618 3.745 1.00 89.56 111 MET A N 1
ATOM 894 C CA . MET A 1 111 ? 1.028 3.100 4.818 1.00 89.56 111 MET A CA 1
ATOM 895 C C . MET A 1 111 ? 1.031 2.133 5.991 1.00 89.56 111 MET A C 1
ATOM 897 O O . MET A 1 111 ? 1.216 0.926 5.819 1.00 89.56 111 MET A O 1
ATOM 901 N N . GLN A 1 112 ? 0.822 2.679 7.181 1.00 86.12 112 GLN A N 1
ATOM 902 C CA . GLN A 1 112 ? 0.596 1.914 8.404 1.00 86.12 112 GLN A CA 1
ATOM 903 C C . GLN A 1 112 ? -0.833 2.129 8.913 1.00 86.12 112 GLN A C 1
ATOM 905 O O . GLN A 1 112 ? -1.464 3.137 8.614 1.00 86.12 112 GLN A O 1
ATOM 910 N N . ASP A 1 113 ? -1.352 1.203 9.705 1.00 78.75 113 ASP A N 1
ATOM 911 C CA . ASP A 1 113 ? -2.733 1.239 10.207 1.00 78.75 113 ASP A CA 1
ATOM 912 C C . ASP A 1 113 ? -2.983 2.258 11.329 1.00 78.75 113 ASP A C 1
ATOM 914 O O . ASP A 1 113 ? -4.128 2.462 11.733 1.00 78.75 113 ASP A O 1
ATOM 918 N N . THR A 1 114 ? -1.943 2.945 11.804 1.00 72.88 114 THR A N 1
ATOM 919 C CA . THR A 1 114 ? -2.044 3.985 12.832 1.00 72.88 114 THR A CA 1
ATOM 920 C C . THR A 1 114 ? -1.580 5.350 12.322 1.00 72.88 114 THR A C 1
ATOM 922 O O . THR A 1 114 ? -0.574 5.468 11.627 1.00 72.88 114 THR A O 1
ATOM 925 N N . ALA A 1 115 ? -2.288 6.412 12.706 1.00 69.81 115 ALA A N 1
ATOM 926 C CA . ALA A 1 115 ? -1.857 7.800 12.529 1.00 69.81 115 ALA A CA 1
ATOM 927 C C . ALA A 1 115 ? -1.897 8.540 13.876 1.00 69.81 115 ALA A C 1
ATOM 929 O O . ALA A 1 115 ? -2.830 8.306 14.652 1.00 69.81 115 ALA A O 1
ATOM 930 N N . PRO A 1 116 ? -0.950 9.456 14.150 1.00 66.88 116 PRO A N 1
ATOM 931 C CA . PRO A 1 116 ? 0.245 9.760 13.352 1.00 66.88 116 PRO A CA 1
ATOM 932 C C . PRO A 1 116 ? 1.326 8.666 13.460 1.00 66.88 116 PRO A C 1
ATOM 934 O O . PRO A 1 116 ? 1.363 7.915 14.437 1.00 66.88 116 PRO A O 1
ATOM 937 N N . ILE A 1 117 ? 2.247 8.612 12.491 1.00 64.75 117 ILE A N 1
ATOM 938 C CA . ILE A 1 117 ? 3.539 7.917 12.643 1.00 64.75 117 ILE A CA 1
ATOM 939 C C . ILE A 1 117 ? 4.270 8.553 13.831 1.00 64.75 117 ILE A C 1
ATOM 941 O O . ILE A 1 117 ? 4.680 9.711 13.773 1.00 64.75 117 ILE A O 1
ATOM 945 N N . THR A 1 118 ? 4.419 7.820 14.935 1.00 62.44 118 THR A N 1
ATOM 946 C CA . THR A 1 118 ? 5.148 8.327 16.104 1.00 62.44 118 THR A CA 1
ATOM 947 C C . THR A 1 118 ? 6.655 8.271 15.846 1.00 62.44 118 THR A C 1
ATOM 949 O O . THR A 1 118 ? 7.148 7.379 15.165 1.00 62.44 118 THR A O 1
ATOM 952 N N . GLY A 1 119 ? 7.429 9.201 16.408 1.00 61.88 119 GLY A N 1
ATOM 953 C CA . GLY A 1 119 ? 8.890 9.243 16.223 1.00 61.88 119 GLY A CA 1
ATOM 954 C C . GLY A 1 119 ? 9.673 8.122 16.927 1.00 61.88 119 GLY A C 1
ATOM 955 O O . GLY A 1 119 ? 10.898 8.182 16.977 1.00 61.88 119 GLY A O 1
ATOM 956 N N . GLU A 1 120 ? 8.995 7.131 17.511 1.00 67.06 120 GLU A N 1
ATOM 957 C CA . GLU A 1 120 ? 9.605 6.039 18.286 1.00 67.06 120 GLU A CA 1
ATOM 958 C C . GLU A 1 120 ? 9.652 4.704 17.528 1.00 67.06 120 GLU A C 1
ATOM 960 O O . GLU A 1 120 ? 10.210 3.730 18.032 1.00 67.06 120 GLU A O 1
ATOM 965 N N . GLN A 1 121 ? 9.094 4.653 16.316 1.00 80.06 121 GLN A N 1
ATOM 966 C CA . GLN A 1 121 ? 9.039 3.443 15.500 1.00 80.06 121 GLN A CA 1
ATOM 967 C C . GLN A 1 121 ? 9.955 3.523 14.271 1.00 80.06 121 GLN A C 1
ATOM 969 O O . GLN A 1 121 ? 10.260 4.596 13.745 1.00 80.06 121 GLN A O 1
ATOM 974 N N . THR A 1 122 ? 10.393 2.357 13.802 1.00 87.19 122 THR A N 1
ATOM 975 C CA . THR A 1 122 ? 11.078 2.201 12.514 1.00 87.19 122 THR A CA 1
ATOM 976 C C . THR A 1 122 ? 10.153 1.448 11.571 1.00 87.19 122 THR A C 1
ATOM 978 O O . THR A 1 122 ? 9.638 0.394 11.938 1.00 87.19 122 THR A O 1
ATOM 981 N N . LEU A 1 123 ? 9.989 1.948 10.352 1.00 90.38 123 LEU A N 1
ATOM 982 C CA . LEU A 1 123 ? 9.332 1.260 9.250 1.00 90.38 123 LEU A CA 1
ATOM 983 C C . LEU A 1 123 ? 10.061 1.626 7.957 1.00 90.38 123 LEU A C 1
ATOM 985 O O . LEU A 1 123 ? 9.929 2.740 7.459 1.00 90.38 123 LEU A O 1
ATOM 989 N N . MET A 1 124 ? 10.859 0.694 7.445 1.00 93.56 124 MET A N 1
ATOM 990 C CA . MET A 1 124 ? 11.738 0.891 6.296 1.00 93.56 124 MET A CA 1
ATOM 991 C C . MET A 1 124 ? 11.471 -0.184 5.252 1.00 93.56 124 MET A C 1
ATOM 993 O O . MET A 1 124 ? 11.658 -1.374 5.516 1.00 93.56 124 MET A O 1
ATOM 997 N N . LEU A 1 125 ? 11.074 0.236 4.058 1.00 96.06 125 LEU A N 1
ATOM 998 C CA . LEU A 1 125 ? 11.031 -0.611 2.879 1.00 96.06 125 LEU A CA 1
ATOM 999 C C . LEU A 1 125 ? 12.364 -0.496 2.147 1.00 96.06 125 LEU A C 1
ATOM 1001 O O . LEU A 1 125 ? 12.832 0.605 1.881 1.00 96.06 125 LEU A O 1
ATOM 1005 N N . ILE A 1 126 ? 12.965 -1.633 1.819 1.00 96.69 126 ILE A N 1
ATOM 1006 C CA . ILE A 1 126 ? 14.233 -1.720 1.097 1.00 96.69 126 ILE A CA 1
ATOM 1007 C C . ILE A 1 126 ? 13.998 -2.579 -0.139 1.00 96.69 126 ILE A C 1
ATOM 1009 O O . ILE A 1 126 ? 13.493 -3.698 -0.013 1.00 96.69 126 ILE A O 1
ATOM 1013 N N . TRP A 1 127 ? 14.397 -2.093 -1.311 1.00 97.44 127 TRP A N 1
ATOM 1014 C CA . TRP A 1 127 ? 14.392 -2.873 -2.547 1.00 97.44 127 TRP A CA 1
ATOM 1015 C C . TRP A 1 127 ? 15.775 -2.862 -3.184 1.00 97.44 127 TRP A C 1
ATOM 1017 O O . TRP A 1 127 ? 16.467 -1.845 -3.184 1.00 97.44 127 TRP A O 1
ATOM 1027 N N . TYR A 1 128 ? 16.210 -4.025 -3.664 1.00 97.75 128 TYR A N 1
ATOM 1028 C CA . TYR A 1 128 ? 17.563 -4.190 -4.183 1.00 97.75 128 TYR A CA 1
ATOM 1029 C C . TYR A 1 128 ? 17.692 -5.351 -5.165 1.00 97.75 128 TYR A C 1
ATOM 1031 O O . TYR A 1 128 ? 17.002 -6.365 -5.048 1.00 97.75 128 TYR A O 1
ATOM 1039 N N . ASN A 1 129 ? 18.630 -5.224 -6.091 1.00 96.81 129 ASN A N 1
ATOM 1040 C CA . ASN A 1 129 ? 19.161 -6.315 -6.905 1.00 96.81 129 ASN A CA 1
ATOM 1041 C C . ASN A 1 129 ? 20.689 -6.371 -6.719 1.00 96.81 129 ASN A C 1
ATOM 1043 O O . ASN A 1 129 ? 21.227 -5.795 -5.773 1.00 96.81 129 ASN A O 1
ATOM 1047 N N . ASP A 1 130 ? 21.399 -7.074 -7.598 1.00 95.38 130 ASP A N 1
ATOM 1048 C CA . ASP A 1 130 ? 22.857 -7.204 -7.496 1.00 95.38 130 ASP A CA 1
ATOM 1049 C C . ASP A 1 130 ? 23.611 -5.881 -7.758 1.00 95.38 130 ASP A C 1
ATOM 1051 O O . ASP A 1 130 ? 24.794 -5.777 -7.432 1.00 95.38 130 ASP A O 1
ATOM 1055 N N . ASN A 1 131 ? 22.947 -4.868 -8.331 1.00 93.25 131 ASN A N 1
ATOM 1056 C CA . ASN A 1 131 ? 23.572 -3.628 -8.806 1.00 93.25 131 ASN A CA 1
ATOM 1057 C C . ASN A 1 131 ? 23.101 -2.367 -8.063 1.00 93.25 131 ASN A C 1
ATOM 1059 O O . ASN A 1 131 ? 23.845 -1.393 -7.962 1.00 93.25 131 ASN A O 1
ATOM 1063 N N . GLU A 1 132 ? 21.866 -2.367 -7.571 1.00 92.81 132 GLU A N 1
ATOM 1064 C CA . GLU A 1 132 ? 21.152 -1.204 -7.055 1.00 92.81 132 GLU A CA 1
ATOM 1065 C C . GLU A 1 132 ? 20.492 -1.554 -5.717 1.00 92.81 132 GLU A C 1
ATOM 1067 O O . GLU A 1 132 ? 19.964 -2.651 -5.531 1.00 92.81 132 GLU A O 1
ATOM 1072 N N . GLN A 1 133 ? 20.495 -0.603 -4.782 1.00 95.00 133 GLN A N 1
ATOM 1073 C CA . GLN A 1 133 ? 19.761 -0.699 -3.525 1.00 95.00 133 GLN A CA 1
ATOM 1074 C C . GLN A 1 133 ? 19.199 0.669 -3.169 1.00 95.00 133 GLN A C 1
ATOM 1076 O O . GLN A 1 133 ? 19.937 1.650 -3.084 1.00 95.00 133 GLN A O 1
ATOM 1081 N N . TRP A 1 134 ? 17.914 0.681 -2.853 1.00 94.56 134 TRP A N 1
ATOM 1082 C CA . TRP A 1 134 ? 17.166 1.866 -2.474 1.00 94.56 134 TRP A CA 1
ATOM 1083 C C . TRP A 1 134 ? 16.303 1.569 -1.251 1.00 94.56 134 TRP A C 1
ATOM 1085 O O . TRP A 1 134 ? 16.117 0.409 -0.857 1.00 94.56 134 TRP A O 1
ATOM 1095 N N . GLN A 1 135 ? 15.812 2.624 -0.612 1.00 93.50 135 GLN A N 1
ATOM 1096 C CA . GLN A 1 135 ? 14.970 2.502 0.567 1.00 93.50 135 GLN A CA 1
ATOM 1097 C C . GLN A 1 135 ? 14.059 3.718 0.728 1.00 93.50 135 GLN A C 1
ATOM 1099 O O . GLN A 1 135 ? 14.479 4.839 0.464 1.00 93.50 135 GLN A O 1
ATOM 1104 N N . MET A 1 136 ? 12.868 3.488 1.273 1.00 92.06 136 MET A N 1
ATOM 1105 C CA . MET A 1 136 ? 11.970 4.531 1.765 1.00 92.06 136 MET A CA 1
ATOM 1106 C C . MET A 1 136 ? 11.464 4.144 3.149 1.00 92.06 136 MET A C 1
ATOM 1108 O O . MET A 1 136 ? 11.387 2.957 3.484 1.00 92.06 136 MET A O 1
ATOM 1112 N N . GLY A 1 137 ? 11.095 5.118 3.969 1.00 88.88 137 GLY A N 1
ATOM 1113 C CA . GLY A 1 137 ? 10.656 4.814 5.319 1.00 88.88 137 GLY A CA 1
ATOM 1114 C C . GLY A 1 137 ? 10.912 5.894 6.348 1.00 88.88 137 GLY A C 1
ATOM 1115 O O . GLY A 1 137 ? 11.405 6.985 6.064 1.00 88.88 137 GLY A O 1
ATOM 1116 N N . SER A 1 138 ? 10.617 5.524 7.586 1.00 84.94 138 SER A N 1
ATOM 1117 C CA . SER A 1 138 ? 10.959 6.276 8.781 1.00 84.94 138 SER A CA 1
ATOM 1118 C C . SER A 1 138 ? 11.819 5.421 9.707 1.00 84.94 138 SER A C 1
ATOM 1120 O O . SER A 1 138 ? 11.562 4.235 9.912 1.00 84.94 138 SER A O 1
ATOM 1122 N N . ASN A 1 139 ? 12.844 6.033 10.288 1.00 82.88 139 ASN A N 1
ATOM 1123 C CA . ASN A 1 139 ? 13.639 5.475 11.366 1.00 82.88 139 ASN A CA 1
ATOM 1124 C C . ASN A 1 139 ? 13.737 6.506 12.494 1.00 82.88 139 ASN A C 1
ATOM 1126 O O . ASN A 1 139 ? 14.681 7.299 12.559 1.00 82.88 139 ASN A O 1
ATOM 1130 N N . GLY A 1 140 ? 12.721 6.523 13.354 1.00 74.38 140 GLY A N 1
ATOM 1131 C CA . GLY A 1 140 ? 12.573 7.540 14.383 1.00 74.38 140 GLY A CA 1
ATOM 1132 C C . GLY A 1 140 ? 12.332 8.925 13.778 1.00 74.38 140 GLY A C 1
ATOM 1133 O O . GLY A 1 140 ? 11.343 9.137 13.087 1.00 74.38 140 GLY A O 1
ATOM 1134 N N . THR A 1 141 ? 13.247 9.869 14.014 1.00 66.25 141 THR A N 1
ATOM 1135 C CA . THR A 1 141 ? 13.170 11.238 13.465 1.00 66.25 141 THR A CA 1
ATOM 1136 C C . THR A 1 141 ? 13.738 11.376 12.053 1.00 66.25 141 THR A C 1
ATOM 1138 O O . THR A 1 141 ? 13.626 12.440 11.445 1.00 66.25 141 THR A O 1
ATOM 1141 N N . TYR A 1 142 ? 14.394 10.333 11.540 1.00 69.00 142 TYR A N 1
ATOM 1142 C CA . TYR A 1 142 ? 14.883 10.314 10.170 1.00 69.00 142 TYR A CA 1
ATOM 1143 C C . TYR A 1 142 ? 13.807 9.754 9.244 1.00 69.00 142 TYR A C 1
ATOM 1145 O O . TYR A 1 142 ? 13.246 8.690 9.508 1.00 69.00 142 TYR A O 1
ATOM 1153 N N . HIS A 1 143 ? 13.569 10.447 8.136 1.00 72.25 143 HIS A N 1
ATOM 1154 C CA . HIS A 1 143 ? 12.626 10.044 7.101 1.00 72.25 143 HIS A CA 1
ATOM 1155 C C . HIS A 1 143 ? 13.341 10.052 5.747 1.00 72.25 143 HIS A C 1
ATOM 1157 O O . HIS A 1 143 ? 14.151 10.941 5.476 1.00 72.25 143 HIS A O 1
ATOM 1163 N N . CYS A 1 144 ? 13.050 9.058 4.914 1.00 72.31 144 CYS A N 1
ATOM 1164 C CA . CYS A 1 144 ? 13.497 8.982 3.525 1.00 72.31 144 CYS A CA 1
ATOM 1165 C C . CYS A 1 144 ? 12.292 8.685 2.623 1.00 72.31 144 CYS A C 1
ATOM 1167 O O . CYS A 1 144 ? 11.518 7.770 2.912 1.00 72.31 144 CYS A O 1
ATOM 1169 N N . GLY A 1 145 ? 12.124 9.511 1.591 1.00 69.50 145 GLY A N 1
ATOM 1170 C CA . GLY A 1 145 ? 10.992 9.515 0.663 1.00 69.50 145 GLY A CA 1
ATOM 1171 C C . GLY A 1 145 ? 10.635 10.937 0.215 1.00 69.50 145 GLY A C 1
ATOM 1172 O O . GLY A 1 145 ? 10.816 11.883 0.987 1.00 69.50 145 GLY A O 1
ATOM 1173 N N . GLU A 1 146 ? 10.154 11.096 -1.022 1.00 61.47 146 GLU A N 1
ATOM 1174 C CA . GLU A 1 146 ? 9.722 12.389 -1.582 1.00 61.47 146 GLU A CA 1
ATOM 1175 C C . GLU A 1 146 ? 8.564 13.040 -0.795 1.00 61.47 146 GLU A C 1
ATOM 1177 O O . GLU A 1 146 ? 8.541 14.265 -0.663 1.00 61.47 146 GLU A O 1
ATOM 1182 N N . LEU A 1 147 ? 7.631 12.256 -0.235 1.00 63.44 147 LEU A N 1
ATOM 1183 C CA . LEU A 1 147 ? 6.475 12.778 0.507 1.00 63.44 147 LEU A CA 1
ATOM 1184 C C . LEU A 1 147 ? 6.356 12.134 1.895 1.00 63.44 147 LEU A C 1
ATOM 1186 O O . LEU A 1 147 ? 5.939 10.983 2.045 1.00 63.44 147 LEU A O 1
ATOM 1190 N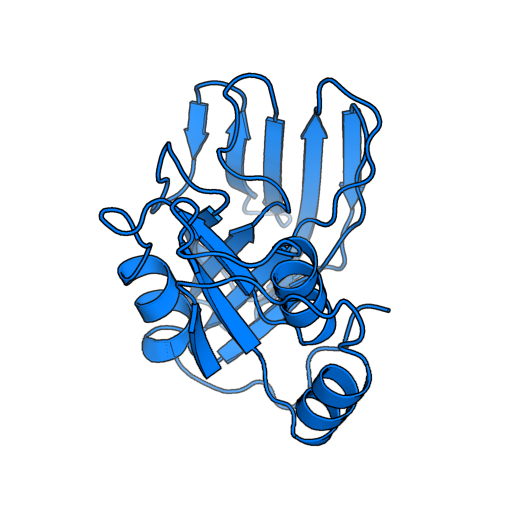 N . PHE A 1 148 ? 6.688 12.926 2.919 1.00 59.47 148 PHE A N 1
ATOM 1191 C CA . PHE A 1 148 ? 6.441 12.637 4.331 1.00 59.47 148 PHE A CA 1
ATOM 1192 C C . PHE A 1 148 ? 5.610 13.765 4.942 1.00 59.47 148 PHE A C 1
ATOM 1194 O O . PHE A 1 148 ? 6.057 14.914 4.962 1.00 59.47 148 PHE A O 1
ATOM 1201 N N . GLN A 1 149 ? 4.439 13.439 5.490 1.00 59.97 149 GLN A N 1
ATOM 1202 C CA . GLN A 1 149 ? 3.694 14.363 6.344 1.00 59.97 149 GLN A CA 1
ATOM 1203 C C . GLN A 1 149 ? 3.755 13.890 7.792 1.00 59.97 149 GLN A C 1
ATOM 1205 O O . GLN A 1 149 ? 3.416 12.752 8.113 1.00 59.97 149 GLN A O 1
ATOM 1210 N N . SER A 1 150 ? 4.210 14.778 8.679 1.00 56.06 150 SER A N 1
ATOM 1211 C CA . SER A 1 150 ? 4.526 14.450 10.075 1.00 56.06 150 SER A CA 1
ATOM 1212 C C . SER A 1 150 ? 3.315 14.063 10.929 1.00 56.06 150 SER A C 1
ATOM 1214 O O . SER A 1 150 ? 3.501 13.563 12.037 1.00 56.06 150 SER A O 1
ATOM 1216 N N . ALA A 1 151 ? 2.095 14.290 10.439 1.00 66.94 151 ALA A N 1
ATOM 1217 C CA . ALA A 1 151 ? 0.857 14.026 11.163 1.00 66.94 151 ALA A CA 1
ATOM 1218 C C . ALA A 1 151 ? 0.058 12.816 10.641 1.00 66.94 151 ALA A C 1
ATOM 1220 O O . ALA A 1 151 ? -0.869 12.367 11.321 1.00 66.94 151 ALA A O 1
ATOM 1221 N N . GLY A 1 152 ? 0.430 12.254 9.488 1.00 79.81 152 GLY A N 1
ATOM 1222 C CA . GLY A 1 152 ? -0.294 11.155 8.860 1.00 79.81 152 GLY A CA 1
ATOM 1223 C C . GLY A 1 152 ? 0.306 9.765 9.087 1.00 79.81 152 GLY A C 1
ATOM 1224 O O . GLY A 1 152 ? 1.182 9.557 9.931 1.00 79.81 152 GLY A O 1
ATOM 1225 N N . ASN A 1 153 ? -0.189 8.792 8.317 1.00 86.50 153 ASN A N 1
ATOM 1226 C CA . ASN A 1 153 ? 0.276 7.394 8.293 1.00 86.50 153 ASN A CA 1
ATOM 1227 C C . ASN A 1 153 ? 0.962 6.963 6.983 1.00 86.50 153 ASN A C 1
ATOM 1229 O O . ASN A 1 153 ? 1.154 5.763 6.775 1.00 86.50 153 ASN A O 1
ATOM 1233 N N . HIS A 1 154 ? 1.252 7.894 6.079 1.00 86.44 154 HIS A N 1
ATOM 1234 C CA . HIS A 1 154 ? 1.604 7.590 4.697 1.00 86.44 154 HIS A CA 1
ATOM 1235 C C . HIS A 1 154 ? 3.018 8.060 4.348 1.00 86.44 154 HIS A C 1
ATOM 1237 O O . HIS A 1 154 ? 3.503 9.082 4.830 1.00 86.44 154 HIS A O 1
ATOM 1243 N N . LEU A 1 155 ? 3.665 7.284 3.488 1.00 87.81 155 LEU A N 1
ATOM 1244 C CA . LEU A 1 155 ? 4.999 7.506 2.957 1.00 87.81 155 LEU A CA 1
ATOM 1245 C C . LEU A 1 155 ? 4.949 7.239 1.462 1.00 87.81 155 LEU A C 1
ATOM 1247 O O . LEU A 1 155 ? 4.369 6.234 1.042 1.00 87.81 155 LEU A O 1
ATOM 1251 N N . ALA A 1 156 ? 5.562 8.104 0.668 1.00 88.75 156 ALA A N 1
ATOM 1252 C CA . ALA A 1 156 ? 5.737 7.840 -0.748 1.00 88.75 156 ALA A CA 1
ATOM 1253 C C . ALA A 1 156 ? 7.100 8.300 -1.242 1.00 88.75 156 ALA A C 1
ATOM 1255 O O . ALA A 1 156 ? 7.720 9.202 -0.671 1.00 88.75 156 ALA A O 1
ATOM 1256 N N . ASP A 1 157 ? 7.546 7.645 -2.305 1.00 89.81 157 ASP A N 1
ATOM 1257 C CA . ASP A 1 157 ? 8.801 7.950 -2.963 1.00 89.81 157 ASP A CA 1
ATOM 1258 C C . ASP A 1 157 ? 8.720 7.646 -4.455 1.00 89.81 157 ASP A C 1
ATOM 1260 O O . ASP A 1 157 ? 7.972 6.759 -4.883 1.00 89.81 157 ASP A O 1
ATOM 1264 N N . ARG A 1 158 ? 9.514 8.360 -5.247 1.00 90.75 158 ARG A N 1
ATOM 1265 C CA . ARG A 1 158 ? 9.630 8.119 -6.682 1.00 90.75 158 ARG A CA 1
ATOM 1266 C C . ARG A 1 158 ? 11.035 7.659 -6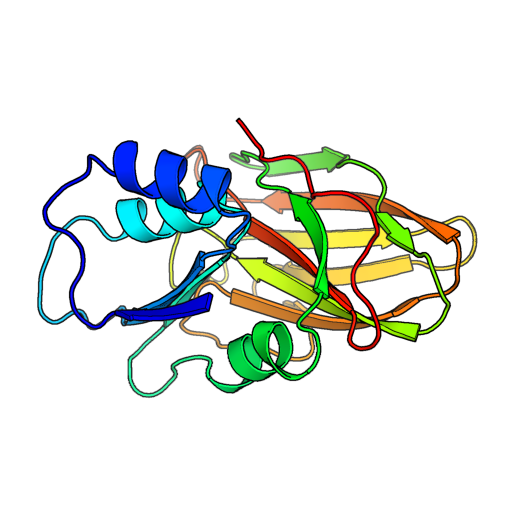.996 1.00 90.75 158 ARG A C 1
ATOM 1268 O O . ARG A 1 158 ? 11.990 8.410 -6.829 1.00 90.75 158 ARG A O 1
ATOM 1275 N N . GLU A 1 159 ? 11.137 6.464 -7.556 1.00 93.25 159 GLU A N 1
ATOM 1276 C CA . GLU A 1 159 ? 12.431 5.849 -7.827 1.00 93.25 159 GLU A CA 1
ATOM 1277 C C . GLU A 1 159 ? 12.555 5.434 -9.288 1.00 93.25 159 GLU A C 1
ATOM 1279 O O . GLU A 1 159 ? 11.606 4.905 -9.872 1.00 93.25 159 GLU A O 1
ATOM 1284 N N . TYR A 1 160 ? 13.730 5.663 -9.879 1.00 94.38 160 TYR A N 1
ATOM 1285 C CA . TYR A 1 160 ? 14.039 5.129 -11.202 1.00 94.38 160 TYR A CA 1
ATOM 1286 C C . TYR A 1 160 ? 14.610 3.725 -11.053 1.00 94.38 160 TYR A C 1
ATOM 1288 O O . TYR A 1 160 ? 15.650 3.540 -10.424 1.00 94.38 160 TYR A O 1
ATOM 1296 N N . LEU A 1 161 ? 13.965 2.741 -11.674 1.00 95.69 161 LEU A N 1
ATOM 1297 C CA . LEU A 1 161 ? 14.403 1.350 -11.617 1.00 95.69 161 LEU A CA 1
ATOM 1298 C C . LEU A 1 161 ? 14.744 0.823 -12.996 1.00 95.69 161 LEU A C 1
ATOM 1300 O O . LEU A 1 161 ? 14.071 1.125 -13.980 1.00 95.69 161 LEU A O 1
ATOM 1304 N N . SER A 1 162 ? 15.789 0.007 -13.048 1.00 96.06 162 SER A N 1
ATOM 1305 C CA . SER A 1 162 ? 16.185 -0.748 -14.228 1.00 96.06 162 SER A CA 1
ATOM 1306 C C . SER A 1 162 ? 15.293 -1.985 -14.404 1.00 96.06 162 SER A C 1
ATOM 1308 O O . SER A 1 162 ? 14.734 -2.512 -13.449 1.00 96.06 162 SER A O 1
ATOM 1310 N N . THR A 1 163 ? 15.150 -2.471 -15.639 1.00 95.75 163 THR A N 1
ATOM 1311 C CA . THR A 1 163 ? 14.382 -3.695 -15.944 1.00 95.75 163 THR A CA 1
ATOM 1312 C C . THR A 1 163 ? 15.057 -4.915 -15.315 1.00 95.75 163 THR A C 1
ATOM 1314 O O . THR A 1 163 ? 16.018 -5.441 -15.877 1.00 95.75 163 THR A O 1
ATOM 1317 N N . ASP A 1 164 ? 14.570 -5.349 -14.154 1.00 96.81 164 ASP A N 1
ATOM 1318 C CA . ASP A 1 164 ? 15.109 -6.473 -13.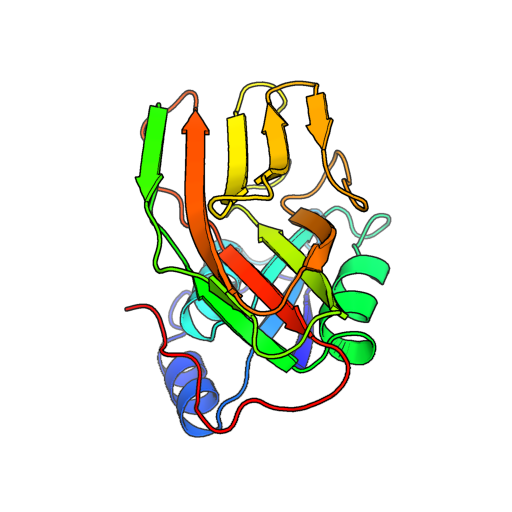389 1.00 96.81 164 ASP A CA 1
ATOM 1319 C C . ASP A 1 164 ? 14.113 -6.946 -12.307 1.00 96.81 164 ASP A C 1
ATOM 1321 O O . ASP A 1 164 ? 13.029 -6.385 -12.127 1.00 96.81 164 ASP A O 1
ATOM 1325 N N . SER A 1 165 ? 14.486 -7.987 -11.568 1.00 97.31 165 SER A N 1
ATOM 1326 C CA . SER A 1 165 ? 13.824 -8.421 -10.343 1.00 97.31 165 SER A CA 1
ATOM 1327 C C . SER A 1 165 ? 14.523 -7.833 -9.118 1.00 97.31 165 SER A C 1
ATOM 1329 O O . SER A 1 165 ? 15.689 -8.120 -8.859 1.00 97.31 165 SER A O 1
ATOM 1331 N N . TYR A 1 166 ? 13.777 -7.101 -8.296 1.00 98.25 166 TYR A N 1
ATOM 1332 C CA . TYR A 1 166 ? 14.257 -6.551 -7.032 1.00 98.25 166 TYR A CA 1
ATOM 1333 C C . TYR A 1 166 ? 13.739 -7.392 -5.868 1.00 98.25 166 TYR A C 1
ATOM 1335 O O . TYR A 1 166 ? 12.542 -7.650 -5.731 1.00 98.25 166 TYR A O 1
ATOM 1343 N N . ASN A 1 167 ? 14.641 -7.801 -4.985 1.00 98.44 167 ASN A N 1
ATOM 1344 C CA . ASN A 1 167 ? 14.276 -8.326 -3.679 1.00 98.44 167 ASN A CA 1
ATOM 1345 C C . ASN A 1 167 ? 13.681 -7.194 -2.846 1.00 98.44 167 ASN A C 1
ATOM 1347 O O . ASN A 1 167 ? 14.279 -6.124 -2.756 1.00 98.44 167 ASN A O 1
ATOM 1351 N N . VAL A 1 168 ? 12.542 -7.444 -2.202 1.00 98.19 168 VAL A N 1
ATOM 1352 C CA . VAL A 1 168 ? 11.864 -6.454 -1.359 1.00 98.19 168 VAL A CA 1
ATOM 1353 C C . VAL A 1 168 ? 11.865 -6.924 0.086 1.00 98.19 168 VAL A C 1
ATOM 1355 O O . VAL A 1 168 ? 11.417 -8.026 0.399 1.00 98.19 168 VAL A O 1
ATOM 1358 N N . ARG A 1 169 ? 12.358 -6.083 0.989 1.00 98.12 169 ARG A N 1
ATOM 1359 C CA . ARG A 1 169 ? 12.453 -6.377 2.417 1.00 98.12 169 ARG A CA 1
ATOM 1360 C C . ARG A 1 169 ? 11.850 -5.241 3.223 1.00 98.12 169 ARG A C 1
ATOM 1362 O O . ARG A 1 169 ? 12.225 -4.087 3.047 1.00 98.12 169 ARG A O 1
ATOM 1369 N N . LEU A 1 170 ? 10.970 -5.591 4.150 1.00 97.00 170 LEU A N 1
ATOM 1370 C CA . LEU A 1 170 ? 10.421 -4.669 5.133 1.00 97.00 170 LEU A CA 1
ATOM 1371 C C . LEU A 1 170 ? 11.172 -4.842 6.453 1.00 97.00 170 LEU A C 1
ATOM 1373 O O . LEU A 1 170 ? 11.296 -5.961 6.949 1.00 97.00 170 LEU A O 1
ATOM 1377 N N . VAL A 1 171 ? 11.672 -3.752 7.024 1.00 95.75 171 VAL A N 1
ATOM 1378 C CA . VAL A 1 171 ? 12.308 -3.709 8.345 1.00 95.75 171 VAL A CA 1
ATOM 1379 C C . VAL A 1 171 ? 11.448 -2.850 9.255 1.00 95.75 171 VAL A C 1
ATOM 1381 O O . VAL A 1 171 ? 11.110 -1.723 8.902 1.00 95.75 171 VAL A O 1
ATOM 1384 N N . PHE A 1 172 ? 11.104 -3.373 10.427 1.00 93.12 172 PHE A N 1
ATOM 1385 C CA . PHE A 1 172 ? 10.203 -2.700 11.352 1.00 93.12 172 PHE A CA 1
ATOM 1386 C C . PHE A 1 172 ? 10.664 -2.825 12.803 1.00 93.12 172 PHE A C 1
ATOM 1388 O O . PHE A 1 172 ? 11.316 -3.794 13.203 1.00 93.12 172 PHE A O 1
ATOM 1395 N N . ASN A 1 173 ? 10.321 -1.816 13.594 1.00 92.06 173 ASN A N 1
ATOM 1396 C CA . ASN A 1 173 ? 10.551 -1.764 15.028 1.00 92.06 173 ASN A CA 1
ATOM 1397 C C . ASN A 1 173 ? 9.434 -0.943 15.669 1.00 92.06 173 ASN A C 1
ATOM 1399 O O . ASN A 1 173 ? 9.488 0.283 15.647 1.00 92.06 173 ASN A O 1
ATOM 1403 N N . TYR A 1 174 ? 8.436 -1.626 16.213 1.00 89.25 174 TYR A N 1
ATOM 1404 C CA . TYR A 1 174 ? 7.359 -1.034 16.993 1.00 89.25 174 TYR A CA 1
ATOM 1405 C C . TYR A 1 174 ? 7.632 -1.220 18.493 1.00 89.25 174 TYR A C 1
ATOM 1407 O O . TYR A 1 174 ? 8.197 -2.246 18.888 1.00 89.25 174 TYR A O 1
ATOM 1415 N N . PRO A 1 175 ? 7.243 -0.250 19.342 1.00 87.75 175 PRO A N 1
ATOM 1416 C CA . PRO A 1 175 ? 7.477 -0.319 20.786 1.00 87.75 175 PRO A CA 1
ATOM 1417 C C . PRO A 1 175 ? 6.599 -1.361 21.496 1.00 87.75 175 PRO A C 1
ATOM 1419 O O . PRO A 1 175 ? 6.935 -1.806 22.593 1.00 87.75 175 PRO A O 1
ATOM 1422 N N . ASP A 1 176 ? 5.484 -1.755 20.883 1.00 88.00 176 ASP A N 1
ATOM 1423 C CA . ASP A 1 176 ? 4.535 -2.730 21.414 1.00 88.00 176 ASP A CA 1
ATOM 1424 C C . ASP A 1 176 ? 4.492 -4.018 20.570 1.00 88.00 176 ASP A C 1
ATOM 1426 O O . ASP A 1 176 ? 5.250 -4.211 19.618 1.00 88.00 176 ASP A O 1
ATOM 1430 N N . SER A 1 177 ? 3.617 -4.942 20.965 1.00 88.38 177 SER A N 1
ATOM 1431 C CA . SER A 1 177 ? 3.405 -6.225 20.287 1.00 88.38 177 SER A CA 1
ATOM 1432 C C . SER A 1 177 ? 2.094 -6.279 19.496 1.00 88.38 177 SER A C 1
ATOM 1434 O O . SER A 1 177 ? 1.677 -7.369 19.101 1.00 88.38 177 SER A O 1
ATOM 1436 N N . GLU A 1 178 ? 1.449 -5.137 19.241 1.00 90.75 178 GLU A N 1
ATOM 1437 C CA . GLU A 1 178 ? 0.232 -5.100 18.427 1.00 90.75 178 GLU A CA 1
ATOM 1438 C C . GLU A 1 178 ? 0.547 -5.526 16.989 1.00 90.75 178 GLU A C 1
ATOM 1440 O O . GLU A 1 178 ? 1.552 -5.110 16.398 1.00 90.75 178 GLU A O 1
ATOM 1445 N N . ILE A 1 179 ? -0.304 -6.390 16.435 1.00 91.44 179 ILE A N 1
ATOM 1446 C CA . ILE A 1 179 ? -0.182 -6.817 15.042 1.00 91.44 179 ILE A CA 1
ATOM 1447 C C . ILE A 1 179 ? -0.723 -5.702 14.166 1.00 91.44 179 ILE A C 1
ATOM 1449 O O . ILE A 1 179 ? -1.868 -5.287 14.328 1.00 91.44 179 ILE A O 1
ATOM 1453 N N . ARG A 1 180 ? 0.099 -5.269 13.216 1.00 90.50 180 ARG A N 1
ATOM 1454 C CA . ARG A 1 180 ? -0.231 -4.206 12.279 1.00 90.50 180 ARG A CA 1
ATOM 1455 C C . ARG A 1 180 ? -0.167 -4.681 10.853 1.00 90.50 180 ARG A C 1
ATOM 1457 O O . ARG A 1 180 ? 0.709 -5.475 10.513 1.00 90.50 180 ARG A O 1
ATOM 1464 N N . THR A 1 181 ? -1.045 -4.157 10.013 1.00 93.88 181 THR A N 1
ATOM 1465 C CA . THR A 1 181 ? -0.972 -4.385 8.566 1.00 93.88 181 THR A CA 1
ATOM 1466 C C . THR A 1 181 ? -0.301 -3.194 7.898 1.00 93.88 181 THR A C 1
ATOM 1468 O O . THR A 1 181 ? -0.781 -2.068 8.004 1.00 93.88 181 THR A O 1
ATOM 1471 N N . VAL A 1 182 ? 0.788 -3.428 7.170 1.00 94.81 182 VAL A N 1
ATOM 1472 C CA . VAL A 1 182 ? 1.471 -2.380 6.394 1.00 94.81 182 VAL A CA 1
ATOM 1473 C C . VAL A 1 182 ? 1.040 -2.493 4.939 1.00 94.81 182 VAL A C 1
ATOM 1475 O O . VAL A 1 182 ? 1.234 -3.540 4.339 1.00 94.81 182 VAL A O 1
ATOM 1478 N N . GLN A 1 183 ? 0.469 -1.444 4.353 1.00 95.94 183 GLN A N 1
ATOM 1479 C CA . GLN A 1 183 ? 0.090 -1.432 2.936 1.00 95.94 183 GLN A CA 1
ATOM 1480 C C . GLN A 1 183 ? 1.268 -0.941 2.099 1.00 95.94 183 GLN A C 1
ATOM 1482 O O . GLN A 1 183 ?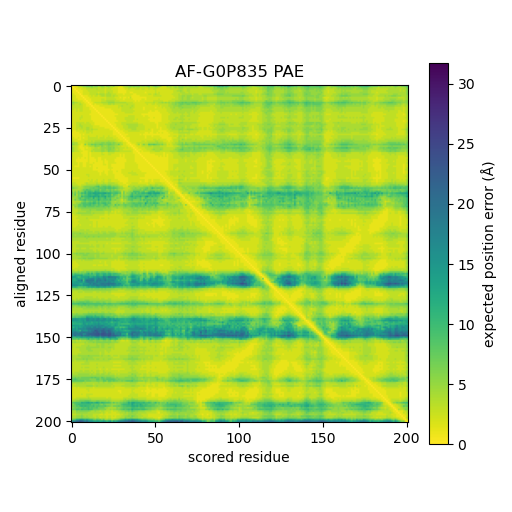 1.737 0.166 2.322 1.00 95.94 183 GLN A O 1
ATOM 1487 N N . ILE A 1 184 ? 1.736 -1.729 1.131 1.00 96.25 184 ILE A N 1
ATOM 1488 C CA . ILE A 1 184 ? 2.827 -1.360 0.214 1.00 96.25 184 ILE A CA 1
ATOM 1489 C C . ILE A 1 184 ? 2.333 -1.466 -1.223 1.00 96.25 184 ILE A C 1
ATOM 1491 O O . ILE A 1 184 ? 1.852 -2.532 -1.618 1.00 96.25 184 ILE A O 1
ATOM 1495 N N . ARG A 1 185 ? 2.472 -0.399 -2.009 1.00 95.88 185 ARG A N 1
ATOM 1496 C CA . ARG A 1 185 ? 2.126 -0.359 -3.435 1.00 95.88 185 ARG A CA 1
ATOM 1497 C C . ARG A 1 185 ? 3.287 0.167 -4.262 1.00 95.88 185 ARG A C 1
ATOM 1499 O O . ARG A 1 185 ? 4.046 1.015 -3.796 1.00 95.88 185 ARG A O 1
ATOM 1506 N N . VAL A 1 186 ? 3.404 -0.358 -5.478 1.00 96.06 186 VAL A N 1
ATOM 1507 C CA . VAL A 1 186 ? 4.273 0.198 -6.517 1.00 96.06 186 VAL A CA 1
ATOM 1508 C C . VAL A 1 186 ? 3.461 0.347 -7.787 1.00 96.06 186 VAL A C 1
ATOM 1510 O O . VAL A 1 186 ? 2.843 -0.622 -8.251 1.00 96.06 186 VAL A O 1
ATOM 1513 N N . ASN A 1 187 ? 3.489 1.546 -8.352 1.00 95.12 187 ASN A N 1
ATOM 1514 C CA . ASN A 1 187 ? 2.730 1.891 -9.537 1.00 95.12 187 ASN A CA 1
ATOM 1515 C C . ASN A 1 187 ? 3.627 2.454 -10.644 1.00 95.12 187 ASN A C 1
ATOM 1517 O O . ASN A 1 187 ? 4.705 2.987 -10.384 1.00 95.12 187 ASN A O 1
ATOM 1521 N N . GLN A 1 188 ? 3.151 2.362 -11.885 1.00 94.12 188 GLN A N 1
ATOM 1522 C CA . GLN A 1 188 ? 3.815 2.889 -13.077 1.00 94.12 188 GLN A CA 1
ATOM 1523 C C . GLN A 1 188 ? 2.894 3.823 -13.888 1.00 94.12 188 GLN A C 1
ATOM 1525 O O . GLN A 1 188 ? 1.666 3.729 -13.746 1.00 94.12 188 GLN A O 1
ATOM 1530 N N . PRO A 1 189 ? 3.447 4.692 -14.758 1.00 91.19 189 PRO A N 1
ATOM 1531 C CA . PRO A 1 189 ? 2.661 5.701 -15.470 1.00 91.19 189 PRO A CA 1
ATOM 1532 C C . PRO A 1 189 ? 2.119 5.236 -16.831 1.00 91.19 189 PRO A C 1
ATOM 1534 O O . PRO A 1 189 ? 1.045 5.668 -17.242 1.00 91.19 189 PRO A O 1
ATOM 1537 N N . ASP A 1 190 ? 2.822 4.339 -17.529 1.00 86.62 190 ASP A N 1
ATOM 1538 C CA . ASP A 1 190 ? 2.636 4.198 -18.979 1.00 86.62 190 ASP A CA 1
ATOM 1539 C C . ASP A 1 190 ? 1.603 3.142 -19.408 1.00 86.62 190 ASP A C 1
ATOM 1541 O O . ASP A 1 190 ? 0.835 3.368 -20.347 1.00 86.62 190 ASP A O 1
ATOM 1545 N N . TYR A 1 191 ? 1.584 1.960 -18.783 1.00 86.25 191 TYR A N 1
ATOM 1546 C CA . TYR A 1 191 ? 0.751 0.847 -19.255 1.00 86.25 191 TYR A CA 1
ATOM 1547 C C . TYR A 1 191 ? 0.243 -0.066 -18.142 1.00 86.25 191 TYR A C 1
ATOM 1549 O O . TYR A 1 191 ? 0.877 -0.267 -17.108 1.00 86.25 191 TYR A O 1
ATOM 1557 N N . ALA A 1 192 ? -0.908 -0.690 -18.391 1.00 85.00 192 ALA A N 1
ATOM 1558 C CA . ALA A 1 192 ? -1.420 -1.753 -17.542 1.00 85.00 192 ALA A CA 1
ATOM 1559 C C . ALA A 1 192 ? -0.622 -3.047 -17.759 1.00 85.00 192 ALA A C 1
ATOM 1561 O O . ALA A 1 192 ? -0.331 -3.435 -18.893 1.00 85.00 192 ALA A O 1
ATOM 1562 N N . ILE A 1 193 ? -0.318 -3.748 -16.669 1.00 88.81 193 ILE A N 1
ATOM 1563 C CA . ILE A 1 193 ? 0.156 -5.133 -16.734 1.00 88.81 193 ILE A CA 1
ATOM 1564 C C . ILE A 1 193 ? -0.956 -6.056 -17.254 1.00 88.81 193 ILE A C 1
ATOM 1566 O O . ILE A 1 193 ? -2.146 -5.795 -17.085 1.00 88.81 193 ILE A O 1
ATOM 1570 N N . ASN A 1 194 ? -0.573 -7.157 -17.902 1.00 89.56 194 ASN A N 1
ATOM 1571 C CA . ASN A 1 194 ? -1.502 -8.096 -18.544 1.00 89.56 194 ASN A CA 1
ATOM 1572 C C . ASN A 1 194 ? -2.059 -9.175 -17.596 1.00 89.56 194 ASN A C 1
ATOM 1574 O O . ASN A 1 194 ? -2.670 -10.143 -18.050 1.00 89.56 194 ASN A O 1
ATOM 1578 N N . TYR A 1 195 ? -1.847 -9.018 -16.293 1.00 89.88 195 TYR A N 1
ATOM 1579 C CA . TYR A 1 195 ? -2.383 -9.875 -15.246 1.00 89.88 195 TYR A CA 1
ATOM 1580 C C . TYR A 1 195 ? -2.926 -9.018 -14.104 1.00 89.88 195 TYR A C 1
ATOM 1582 O O . TYR A 1 195 ? -2.573 -7.852 -13.952 1.00 89.88 195 TYR A O 1
ATOM 1590 N N . TRP A 1 196 ? -3.808 -9.602 -13.299 1.00 92.06 196 TRP A N 1
ATOM 1591 C CA . TRP A 1 196 ? -4.330 -8.945 -12.108 1.00 92.06 196 TRP A CA 1
ATOM 1592 C C . TRP A 1 196 ? -3.409 -9.201 -10.914 1.00 92.06 196 TRP A C 1
ATOM 1594 O O . TRP A 1 196 ? -3.014 -10.348 -10.688 1.00 92.06 196 TRP A O 1
ATOM 1604 N N . ILE A 1 197 ? -3.082 -8.161 -10.139 1.00 93.81 197 ILE A N 1
ATOM 1605 C CA . ILE A 1 197 ? -2.285 -8.325 -8.918 1.00 93.81 197 ILE A CA 1
ATOM 1606 C C . ILE A 1 197 ? -3.082 -9.179 -7.923 1.00 93.81 197 ILE A C 1
ATOM 1608 O O . ILE A 1 197 ? -4.226 -8.830 -7.614 1.00 93.81 197 ILE A O 1
ATOM 1612 N N . PRO A 1 198 ? -2.524 -10.296 -7.418 1.00 92.38 198 PRO A N 1
ATOM 1613 C CA . PRO A 1 198 ? -3.233 -11.143 -6.472 1.00 92.38 198 PRO A CA 1
ATOM 1614 C C . PRO A 1 198 ? -3.596 -10.350 -5.215 1.00 92.38 198 PRO A C 1
ATOM 1616 O O . PRO A 1 198 ? -2.869 -9.457 -4.787 1.00 92.38 198 PRO A O 1
ATOM 1619 N N . TYR A 1 199 ? -4.749 -10.662 -4.635 1.00 91.56 199 TYR A N 1
ATOM 1620 C CA . TYR A 1 199 ? -5.130 -10.091 -3.351 1.00 91.56 199 TYR A CA 1
ATOM 1621 C C . TYR A 1 199 ? -4.464 -10.866 -2.223 1.00 91.56 199 TYR A C 1
ATOM 1623 O O . TYR A 1 199 ? -4.518 -12.098 -2.216 1.00 91.56 199 TYR A O 1
ATOM 1631 N N . ASP A 1 200 ? -3.944 -10.147 -1.236 1.00 81.56 200 ASP A N 1
ATOM 1632 C CA . ASP A 1 200 ? -3.566 -10.766 0.027 1.00 81.56 200 ASP A CA 1
ATOM 1633 C C . ASP A 1 200 ? -4.838 -11.250 0.750 1.00 81.56 200 ASP A C 1
ATOM 1635 O O . ASP A 1 200 ? -5.894 -10.588 0.741 1.00 81.56 200 ASP A O 1
ATOM 1639 N N . ASN A 1 201 ? -4.765 -12.454 1.317 1.00 59.41 201 ASN A N 1
ATOM 1640 C CA . ASN A 1 201 ? -5.834 -13.044 2.119 1.00 59.41 201 ASN A CA 1
ATOM 1641 C C . ASN A 1 201 ? -5.504 -12.926 3.595 1.00 59.41 201 ASN A C 1
ATOM 1643 O O . ASN A 1 201 ? -4.409 -13.370 3.986 1.00 59.41 201 ASN A O 1
#

Solvent-accessible surface area (backbone atoms only — not comparable to full-atom values): 10868 Å² total; per-residue (Å²): 88,84,46,82,37,55,53,40,41,85,62,77,86,50,65,71,56,40,53,51,32,56,76,63,77,39,40,38,30,36,43,33,31,69,77,45,80,38,60,79,30,60,65,43,55,40,52,51,9,48,55,30,67,24,41,44,38,37,18,44,75,92,63,52,64,58,66,62,52,43,40,52,61,66,57,17,57,26,72,76,45,71,48,61,57,76,46,54,27,68,53,71,47,82,52,74,66,46,72,37,91,57,66,44,66,32,42,38,37,39,29,41,81,51,66,49,58,58,61,78,32,32,43,33,44,35,41,29,50,101,87,49,76,51,67,38,35,33,55,34,88,47,73,42,54,81,44,75,54,83,59,16,18,47,37,28,34,77,46,79,44,67,62,46,65,25,47,29,36,42,37,39,29,45,92,52,74,65,80,38,51,36,38,37,41,33,18,29,58,86,62,75,68,98,66,79,82,76,67,72,129

Nearest PDB structures (foldseek):
  4e27-assembly1_C  TM=4.726E-01  e=3.290E-04  unidentified
  4e27-assembly1_B  TM=4.732E-01  e=5.605E-04  unidentified
  7eel-assembly1_H  TM=5.163E-01  e=3.120E-03  unidentified
  2wze-assembly2_B  TM=5.080E-01  e=2.772E-03  Acetivibrio thermocellus
  4gwm-assembly1_B  TM=4.842E-01  e=9.057E-03  Homo sapiens

Organism: Caenorhabditis brenneri (NCBI:txid135651)

Mean predicted aligned error: 4.74 Å

Foldseek 3Di:
DEDEEQAEDQDLPCPVVLVVLVVVLHQYAYWYEPNHPYHDCLVSVQVSNQSNLHHYKYFHPVPTPPVLCCCPCPQFNAWQDKDWDKDFAWDKDWDDWRADQAFFKKKKKKFKSDWDPALCKWKKKWKDDPPDIDIATHDRPDGDAPDDDRTMGMGMHIDGDHRDIITIMIGIHDPGGDIIIMIITMTGRDDYDPDRHDRDD